Protein AF-A0A9P4UZX8-F1 (afdb_monomer_lite)

Sequence (254 aa):
MMAVPPYGLGFPSDTAQSACYPGKVSIPRKEVELMPLVLDSQAIFPENTRITKTSDAHFVVLQASVERGSQPLPAPASQPEQQVTIERDDHAEELSKICENLEEAKKYAANEEQRLLLSQYIESFTTGSLETYRESQRTWPKDRNSSVENSFGFVEPYRDPYRVRAEFQGVVAIQDPAETRVLNKLVDEADTFIRRLPWAGGKGNDGKGAFEKALFEPPSLTSTHALTGVRRRFKGVCGLGDRSLRVQRNFAWI

Radius of gyration: 21.11 Å; chains: 1; bounding box: 49×43×58 Å

Structure (mmCIF, N/CA/C/O backbone):
data_AF-A0A9P4UZX8-F1
#
_entry.id   AF-A0A9P4UZX8-F1
#
loop_
_atom_site.group_PDB
_atom_site.id
_atom_site.type_symbol
_atom_site.label_atom_id
_atom_site.label_alt_id
_atom_site.label_comp_id
_atom_site.label_asym_id
_atom_site.label_entity_id
_atom_site.label_seq_id
_atom_site.pdbx_PDB_ins_code
_atom_site.Cartn_x
_atom_site.Cartn_y
_atom_site.Cartn_z
_atom_site.occupancy
_atom_site.B_iso_or_equiv
_atom_site.auth_seq_id
_atom_site.auth_comp_id
_atom_site.auth_asym_id
_atom_site.auth_atom_id
_atom_site.pdbx_PDB_model_num
ATOM 1 N N . MET A 1 1 ? -10.341 -28.884 18.005 1.00 60.59 1 MET A N 1
ATOM 2 C CA . MET A 1 1 ? -11.192 -27.685 18.164 1.00 60.59 1 MET A CA 1
ATOM 3 C C . MET A 1 1 ? -12.295 -27.779 17.123 1.00 60.59 1 MET A C 1
ATOM 5 O O . MET A 1 1 ? -11.962 -27.798 15.945 1.00 60.59 1 MET A O 1
ATOM 9 N N . MET A 1 2 ? -13.562 -27.940 17.515 1.00 70.88 2 MET A N 1
ATOM 10 C CA . MET A 1 2 ? -14.664 -27.755 16.562 1.00 70.88 2 MET A CA 1
ATOM 11 C C . MET A 1 2 ? -14.849 -26.250 16.369 1.00 70.88 2 MET A C 1
ATOM 13 O O . MET A 1 2 ? -14.932 -25.520 17.355 1.00 70.88 2 MET A O 1
ATOM 17 N N . ALA A 1 3 ? -14.831 -25.786 15.123 1.00 76.25 3 ALA A N 1
ATOM 18 C CA . ALA A 1 3 ? -15.018 -24.376 14.821 1.00 76.25 3 ALA A CA 1
ATOM 19 C C . ALA A 1 3 ? -16.489 -23.998 15.043 1.00 76.25 3 ALA A C 1
ATOM 21 O O . ALA A 1 3 ? -17.391 -24.578 14.438 1.00 76.25 3 ALA A O 1
ATOM 22 N N . VAL A 1 4 ? -16.716 -23.033 15.926 1.00 79.88 4 VAL A N 1
ATOM 23 C CA . VAL A 1 4 ? -17.986 -22.310 16.057 1.00 79.88 4 VAL A CA 1
ATOM 24 C C . VAL A 1 4 ? -17.941 -21.164 15.025 1.00 79.88 4 VAL A C 1
ATOM 26 O O . VAL A 1 4 ? -16.832 -20.693 14.753 1.00 79.88 4 VAL A O 1
ATOM 29 N N . PRO A 1 5 ? -19.064 -20.758 14.393 1.00 79.38 5 PRO A N 1
ATOM 30 C CA . PRO A 1 5 ? -19.065 -19.680 13.402 1.00 79.38 5 PRO A CA 1
ATOM 31 C C . PRO A 1 5 ? -18.332 -18.431 13.918 1.00 79.38 5 PRO A C 1
ATOM 33 O O . PRO A 1 5 ? -18.326 -18.195 15.132 1.00 79.38 5 PRO A O 1
ATOM 36 N N . PRO A 1 6 ? -17.735 -17.619 13.028 1.00 82.88 6 PRO A N 1
ATOM 37 C CA . PRO A 1 6 ? -17.962 -17.562 11.576 1.00 82.88 6 PRO A CA 1
ATOM 38 C C . PRO A 1 6 ? -17.084 -18.505 10.726 1.00 82.88 6 PRO A C 1
ATOM 40 O O . PRO A 1 6 ? -15.925 -18.767 11.041 1.00 82.88 6 PRO A O 1
ATOM 43 N N . TYR A 1 7 ? -17.636 -18.982 9.599 1.00 86.81 7 TYR A N 1
ATOM 44 C CA . TYR A 1 7 ? -17.010 -19.989 8.718 1.00 86.81 7 TYR A CA 1
ATOM 45 C C . TYR A 1 7 ? -16.380 -19.421 7.438 1.00 86.81 7 TYR A C 1
ATOM 47 O O . TYR A 1 7 ? -15.599 -20.110 6.782 1.00 86.81 7 TYR A O 1
ATOM 55 N N . GLY A 1 8 ? -16.733 -18.190 7.058 1.00 88.88 8 GLY A N 1
ATOM 56 C CA . GLY A 1 8 ? -16.275 -17.548 5.825 1.00 88.88 8 GLY A CA 1
ATOM 57 C C . GLY A 1 8 ? -15.568 -16.213 6.048 1.00 88.88 8 GLY A C 1
ATOM 58 O O . GLY A 1 8 ? -15.647 -15.611 7.119 1.00 88.88 8 GLY A O 1
ATOM 59 N N . LEU A 1 9 ? -14.899 -15.732 4.998 1.00 91.19 9 LEU A N 1
ATOM 60 C CA . LEU A 1 9 ? -14.405 -14.358 4.920 1.00 91.19 9 LEU A CA 1
ATOM 61 C C . LEU A 1 9 ? -15.437 -13.485 4.200 1.00 91.19 9 LEU A C 1
ATOM 63 O O . LEU A 1 9 ? -15.931 -13.864 3.138 1.00 91.19 9 LEU A O 1
ATOM 67 N N . GLY A 1 10 ? -15.764 -12.329 4.769 1.00 91.12 10 GLY A N 1
ATOM 68 C CA . GLY A 1 10 ? -16.789 -11.430 4.241 1.00 91.12 10 GLY A CA 1
ATOM 69 C C . GLY A 1 10 ? -17.039 -10.244 5.165 1.00 91.12 10 GLY A C 1
ATOM 70 O O . GLY A 1 10 ? -16.281 -10.016 6.106 1.00 91.12 10 GLY A O 1
ATOM 71 N N . PHE A 1 11 ? -18.103 -9.478 4.911 1.00 90.81 11 PHE A N 1
ATOM 72 C CA . PHE A 1 11 ? -18.539 -8.477 5.887 1.00 90.81 11 PHE A CA 1
ATOM 73 C C . PHE A 1 11 ? -18.860 -9.164 7.227 1.00 90.81 11 PHE A C 1
ATOM 75 O O . PHE A 1 11 ? -19.439 -10.258 7.202 1.00 90.81 11 PHE A O 1
ATOM 82 N N . PRO A 1 12 ? -18.497 -8.554 8.373 1.00 89.81 12 PRO A N 1
ATOM 83 C CA . PRO A 1 12 ? -18.828 -9.099 9.685 1.00 89.81 12 PRO A CA 1
ATOM 84 C C . PRO A 1 12 ? -20.318 -9.443 9.796 1.00 89.81 12 PRO A C 1
ATOM 86 O O . PRO A 1 12 ? -21.185 -8.619 9.508 1.00 89.81 12 PRO A O 1
ATOM 89 N N . SER A 1 13 ? -20.605 -10.692 10.147 1.00 87.81 13 SER A N 1
ATOM 90 C CA . SER A 1 13 ? -21.949 -11.257 10.305 1.00 87.81 13 SER A CA 1
ATOM 91 C C . SER A 1 13 ? -21.866 -12.571 11.086 1.00 87.81 13 SER A C 1
ATOM 93 O O . SER A 1 13 ? -20.773 -13.063 11.364 1.00 87.81 13 SER A O 1
ATOM 95 N N . ASP A 1 14 ? -23.005 -13.204 11.361 1.00 86.69 14 ASP A N 1
ATOM 96 C CA . ASP A 1 14 ? -23.052 -14.496 12.064 1.00 86.69 14 ASP A CA 1
ATOM 97 C C . ASP A 1 14 ? -22.293 -15.617 11.328 1.00 86.69 14 ASP A C 1
ATOM 99 O O . ASP A 1 14 ? -21.851 -16.594 11.929 1.00 86.69 14 ASP A O 1
ATOM 103 N N . THR A 1 15 ? -22.126 -15.485 10.008 1.00 88.00 15 THR A N 1
ATOM 104 C CA . THR A 1 15 ? -21.511 -16.514 9.156 1.00 88.00 15 THR A CA 1
ATOM 105 C C . THR A 1 15 ? -20.143 -16.130 8.598 1.00 88.00 15 THR A C 1
ATOM 107 O O . THR A 1 15 ? -19.425 -17.006 8.103 1.00 88.00 15 THR A O 1
ATOM 110 N N . ALA A 1 16 ? -19.764 -14.850 8.663 1.00 90.31 16 ALA A N 1
ATOM 111 C CA . ALA A 1 16 ? -18.545 -14.338 8.044 1.00 90.31 16 ALA A CA 1
ATOM 112 C C . ALA A 1 16 ? -17.809 -13.316 8.917 1.00 90.31 16 ALA A C 1
ATOM 114 O O . ALA A 1 16 ? -18.410 -12.572 9.684 1.00 90.31 16 ALA A O 1
ATOM 115 N N . GLN A 1 17 ? -16.491 -13.260 8.754 1.00 90.75 17 GLN A N 1
ATOM 116 C CA . GLN A 1 17 ? -15.611 -12.314 9.439 1.00 90.75 17 GLN A CA 1
ATOM 117 C C . GLN A 1 17 ? -14.652 -11.634 8.466 1.00 90.75 17 GLN A C 1
ATOM 119 O O . GLN A 1 17 ? -14.350 -12.159 7.393 1.00 90.75 17 GLN A O 1
ATOM 124 N N . SER A 1 18 ? -14.111 -10.491 8.876 1.00 92.62 18 SER A N 1
ATOM 125 C CA . SER A 1 18 ? -13.016 -9.835 8.173 1.00 92.62 18 SER A CA 1
ATOM 126 C C . SER A 1 18 ? -12.132 -9.075 9.150 1.00 92.62 18 SER A C 1
ATOM 128 O O . SER A 1 18 ? -12.616 -8.325 9.992 1.00 92.62 18 SER A O 1
ATOM 130 N N . ALA A 1 19 ? -10.818 -9.237 8.994 1.00 91.88 19 ALA A N 1
ATOM 131 C CA . ALA A 1 19 ? -9.827 -8.512 9.778 1.00 91.88 19 ALA A CA 1
ATOM 132 C C . ALA A 1 19 ? -9.761 -7.015 9.429 1.00 91.88 19 ALA A C 1
ATOM 134 O O . ALA A 1 19 ? -9.165 -6.264 10.194 1.00 91.88 19 ALA A O 1
ATOM 135 N N . CYS A 1 20 ? -10.366 -6.580 8.313 1.00 93.81 20 CYS A N 1
ATOM 136 C CA . CYS A 1 20 ? -10.477 -5.168 7.925 1.00 93.81 20 CYS A CA 1
ATOM 137 C C . CYS A 1 20 ? -11.483 -4.390 8.787 1.00 93.81 20 CYS A C 1
ATOM 139 O O . CYS A 1 20 ? -11.435 -3.160 8.808 1.00 93.81 20 CYS A O 1
ATOM 141 N N . TYR A 1 21 ? -12.376 -5.105 9.479 1.00 94.62 21 TYR A N 1
ATOM 142 C CA . TYR A 1 21 ? -13.390 -4.541 10.368 1.00 94.62 21 TYR A CA 1
ATOM 143 C C . TYR A 1 21 ? -13.254 -5.155 11.767 1.00 94.62 21 TYR A C 1
ATOM 145 O O . TYR A 1 21 ? -14.096 -5.965 12.167 1.00 94.62 21 TYR A O 1
ATOM 153 N N . PRO A 1 22 ? -12.139 -4.888 12.476 1.00 92.69 22 PRO A N 1
ATOM 154 C CA . PRO A 1 22 ? -11.928 -5.436 13.806 1.00 92.69 22 PRO A CA 1
ATOM 155 C C . PRO A 1 22 ? -12.919 -4.834 14.808 1.00 92.69 22 PRO A C 1
ATOM 157 O O . PRO A 1 22 ? -13.500 -3.777 14.580 1.00 92.69 22 PRO A O 1
ATOM 160 N N . GLY A 1 23 ? -13.069 -5.498 15.953 1.00 87.06 23 GLY A N 1
ATOM 161 C CA . GLY A 1 23 ? -13.923 -5.037 17.043 1.00 87.06 23 GLY A CA 1
ATOM 162 C C . GLY A 1 23 ? -15.057 -6.005 17.362 1.00 87.06 23 GLY A C 1
ATOM 163 O O . GLY A 1 23 ? -15.256 -7.018 16.695 1.00 87.06 23 GLY A O 1
ATOM 164 N N . LYS A 1 24 ? -15.767 -5.708 18.453 1.00 79.62 24 LYS A N 1
ATOM 165 C CA . LYS A 1 24 ? -16.919 -6.502 18.914 1.00 79.62 24 LYS A CA 1
ATOM 166 C C . LYS A 1 24 ? -18.251 -5.934 18.434 1.00 79.62 24 LYS A C 1
ATOM 168 O O . LYS A 1 24 ? -19.229 -6.670 18.360 1.00 79.62 24 LYS A O 1
ATOM 173 N N . VAL A 1 25 ? -18.292 -4.634 18.150 1.00 84.81 25 VAL A N 1
ATOM 174 C CA . VAL A 1 25 ? -19.488 -3.963 17.647 1.00 84.81 25 VAL A CA 1
ATOM 175 C C . VAL A 1 25 ? -19.592 -4.247 16.154 1.00 84.81 25 VAL A C 1
ATOM 177 O O . VAL A 1 25 ? -18.644 -4.019 15.405 1.00 84.81 25 VAL A O 1
ATOM 180 N N . SER A 1 26 ? -20.734 -4.785 15.732 1.00 83.94 26 SER A N 1
ATOM 181 C CA . SER A 1 26 ? -20.969 -5.120 14.330 1.00 83.94 26 SER A CA 1
ATOM 182 C C . SER A 1 26 ? -21.081 -3.853 13.486 1.00 83.94 26 SER A C 1
ATOM 184 O O . SER A 1 26 ? -21.781 -2.915 13.866 1.00 83.94 26 SER A O 1
ATOM 186 N N . ILE A 1 27 ? -20.413 -3.843 12.332 1.00 88.81 27 ILE A N 1
ATOM 187 C CA . ILE A 1 27 ? -20.455 -2.739 11.371 1.00 88.81 27 ILE A CA 1
ATOM 188 C C . ILE A 1 27 ? -21.197 -3.227 10.123 1.00 88.81 27 ILE A C 1
ATOM 190 O O . ILE A 1 27 ? -20.616 -3.951 9.306 1.00 88.81 27 ILE A O 1
ATOM 194 N N . PRO A 1 28 ? -22.485 -2.881 9.946 1.00 88.25 28 PRO A N 1
ATOM 195 C CA . PRO A 1 28 ? -23.216 -3.250 8.748 1.00 88.25 28 PRO A CA 1
ATOM 196 C C . PRO A 1 28 ? -22.607 -2.573 7.520 1.00 88.25 28 PRO A C 1
ATOM 198 O O . PRO A 1 28 ? -22.110 -1.450 7.567 1.00 88.25 28 PRO A O 1
ATOM 201 N N . ARG A 1 29 ? -22.727 -3.230 6.365 1.00 90.19 29 ARG A N 1
ATOM 202 C CA . ARG A 1 29 ? -22.191 -2.735 5.088 1.00 90.19 29 ARG A CA 1
ATOM 203 C C . ARG A 1 29 ? -22.562 -1.274 4.777 1.00 90.19 29 ARG A C 1
ATOM 205 O O . ARG A 1 29 ? -21.717 -0.535 4.289 1.00 90.19 29 ARG A O 1
ATOM 212 N N . LYS A 1 30 ? -23.798 -0.861 5.078 1.00 89.62 30 LYS A N 1
ATOM 21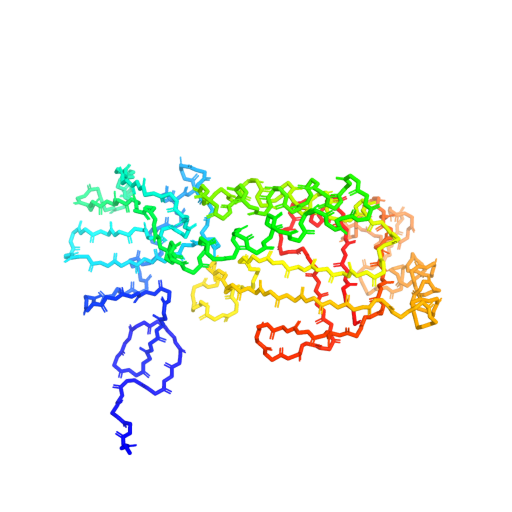3 C CA . LYS A 1 30 ? -24.277 0.512 4.835 1.00 89.62 30 LYS A CA 1
ATOM 214 C C . LYS A 1 30 ? -23.477 1.572 5.597 1.00 89.62 30 LYS A C 1
ATOM 216 O O . LYS A 1 30 ? -23.356 2.687 5.116 1.00 89.62 30 LYS A O 1
ATOM 221 N N . GLU A 1 31 ? -22.949 1.228 6.769 1.00 90.12 31 GLU A N 1
ATOM 222 C CA . GLU A 1 31 ? -22.098 2.122 7.558 1.00 90.12 31 GLU A CA 1
ATOM 223 C C . GLU A 1 31 ? -20.672 2.167 7.002 1.00 90.12 31 GLU A C 1
ATOM 225 O O . GLU A 1 31 ? -20.072 3.234 6.917 1.00 90.12 31 GLU A O 1
ATOM 230 N N . VAL A 1 32 ? -20.147 1.028 6.532 1.00 90.31 32 VAL A N 1
ATOM 231 C CA . VAL A 1 32 ? -18.845 0.982 5.843 1.00 90.31 32 VAL A CA 1
ATOM 232 C C . VAL A 1 32 ? -18.840 1.883 4.604 1.00 90.31 32 VAL A C 1
ATOM 234 O O . VAL A 1 32 ? -17.846 2.556 4.339 1.00 90.31 32 VAL A O 1
ATOM 237 N N . GLU A 1 33 ? -19.954 1.924 3.871 1.00 91.12 33 GLU A N 1
ATOM 238 C CA . GLU A 1 33 ? -20.149 2.749 2.669 1.00 91.12 33 GLU A CA 1
ATOM 239 C C . GLU A 1 33 ? -20.085 4.267 2.939 1.00 91.12 33 GLU A C 1
ATOM 241 O O . GLU A 1 33 ? -19.898 5.038 2.000 1.00 91.12 33 GLU A O 1
ATOM 246 N N . LEU A 1 34 ? -20.168 4.708 4.201 1.00 90.38 34 LEU A N 1
ATOM 247 C CA . LEU A 1 34 ? -20.046 6.122 4.584 1.00 90.38 34 LEU A CA 1
ATOM 248 C C . LEU A 1 34 ? -18.591 6.604 4.621 1.00 90.38 34 LEU A C 1
ATOM 250 O O . LEU A 1 34 ? -18.310 7.777 4.375 1.00 90.38 34 LEU A O 1
ATOM 254 N N . MET A 1 35 ? -17.661 5.705 4.946 1.00 92.31 35 MET A N 1
ATOM 255 C CA . MET A 1 35 ? -16.273 6.059 5.247 1.00 92.31 35 MET A CA 1
ATOM 256 C C . MET A 1 35 ? -15.452 6.544 4.043 1.00 92.31 35 MET A C 1
ATOM 258 O O . MET A 1 35 ? -14.666 7.468 4.238 1.00 92.31 35 MET A O 1
ATOM 262 N N . PRO A 1 36 ? -15.606 6.014 2.810 1.00 90.81 36 PRO A N 1
ATOM 263 C CA . PRO A 1 36 ? -14.825 6.481 1.664 1.00 90.81 36 PRO A CA 1
ATOM 264 C C . PRO A 1 36 ? -14.919 7.992 1.437 1.00 90.81 36 PRO A C 1
ATOM 266 O O . PRO A 1 36 ? -13.894 8.639 1.293 1.00 90.81 36 PRO A O 1
ATOM 269 N N . LEU A 1 37 ? -16.122 8.575 1.511 1.00 90.19 37 LEU A N 1
ATOM 270 C CA . LEU A 1 37 ? -16.307 10.017 1.308 1.00 90.19 37 LEU A CA 1
ATOM 271 C C . LEU A 1 37 ? -15.643 10.857 2.407 1.00 90.19 37 LEU A C 1
ATOM 273 O O . LEU A 1 37 ? -15.111 11.930 2.125 1.00 90.19 37 LEU A O 1
ATOM 277 N N . VAL A 1 38 ? -15.661 10.373 3.653 1.00 93.75 38 VAL A N 1
ATOM 278 C CA . VAL A 1 38 ? -14.989 11.041 4.777 1.00 93.75 38 VAL A CA 1
ATOM 279 C C . VAL A 1 38 ? -13.477 11.039 4.564 1.00 93.75 38 VAL A C 1
ATOM 281 O O . VAL A 1 38 ? -12.844 12.089 4.671 1.00 93.75 38 VAL A O 1
ATOM 284 N N . LEU A 1 39 ? -12.907 9.884 4.215 1.00 93.62 39 LEU A N 1
ATOM 285 C CA . LEU A 1 39 ? -11.472 9.731 3.975 1.00 93.62 39 LEU A CA 1
ATOM 286 C C . LEU A 1 39 ? -11.005 10.544 2.762 1.00 93.62 39 LEU A C 1
ATOM 288 O O . LEU A 1 39 ? -10.036 11.296 2.870 1.00 93.62 39 LEU A O 1
ATOM 292 N N . ASP A 1 40 ? -11.748 10.483 1.656 1.00 91.62 40 ASP A N 1
ATOM 293 C CA . ASP A 1 40 ? -11.459 11.239 0.435 1.00 91.62 40 ASP A CA 1
ATOM 294 C C . ASP A 1 40 ? -11.451 12.753 0.698 1.00 91.62 40 ASP A C 1
ATOM 296 O O . ASP A 1 40 ? -10.582 13.465 0.193 1.00 91.62 40 ASP A O 1
ATOM 300 N N . SER A 1 41 ? -12.360 13.258 1.546 1.00 91.75 41 SER A N 1
ATOM 301 C CA . SER A 1 41 ? -12.414 14.683 1.915 1.00 91.75 41 SER A CA 1
ATOM 302 C C . SER A 1 41 ? -11.168 15.180 2.657 1.00 91.75 41 SER A C 1
ATOM 304 O O . SER A 1 41 ? -10.933 16.386 2.723 1.00 91.75 41 SER A O 1
ATOM 306 N N . GLN A 1 42 ? -10.386 14.262 3.227 1.00 92.81 42 GLN A N 1
ATOM 307 C CA . GLN A 1 42 ? -9.142 14.535 3.945 1.00 92.81 42 GLN A CA 1
ATOM 308 C C . GLN A 1 42 ? -7.913 14.020 3.181 1.00 92.81 42 GLN A C 1
ATOM 310 O O . GLN A 1 42 ? -6.822 13.989 3.742 1.00 92.81 42 GLN A O 1
ATOM 315 N N . ALA A 1 43 ? -8.080 13.611 1.915 1.00 91.50 43 ALA A N 1
ATOM 316 C CA . ALA A 1 43 ? -7.037 12.996 1.092 1.00 91.50 43 ALA A CA 1
ATOM 317 C C . ALA A 1 43 ? -6.383 11.755 1.740 1.00 91.50 43 ALA A C 1
ATOM 319 O O . ALA A 1 43 ? -5.210 11.460 1.508 1.00 91.50 43 ALA A O 1
ATOM 320 N N . ILE A 1 44 ? -7.145 11.012 2.547 1.00 92.00 44 ILE A N 1
ATOM 321 C CA . ILE A 1 44 ? -6.687 9.774 3.177 1.00 92.00 44 ILE A CA 1
ATOM 322 C C . ILE A 1 44 ? -7.060 8.605 2.272 1.00 92.00 44 ILE A C 1
ATOM 324 O O . ILE A 1 44 ? -8.230 8.335 2.016 1.00 92.00 44 ILE A O 1
ATOM 328 N N . PHE A 1 45 ? -6.051 7.882 1.807 1.00 92.56 45 PHE A N 1
ATOM 329 C CA . PHE A 1 45 ? -6.239 6.697 0.982 1.00 92.56 45 PHE A CA 1
ATOM 330 C C . PHE A 1 45 ? -6.551 5.468 1.862 1.00 92.56 45 PHE A C 1
ATOM 332 O O . PHE A 1 45 ? -5.919 5.289 2.905 1.00 92.56 45 PHE A O 1
ATOM 339 N N . PRO A 1 46 ? -7.541 4.629 1.505 1.00 94.06 46 PRO A N 1
ATOM 340 C CA . PRO A 1 46 ? -8.013 3.554 2.377 1.00 94.06 46 PRO A CA 1
ATOM 341 C C . PRO A 1 46 ? -7.121 2.300 2.406 1.00 94.06 46 PRO A C 1
ATOM 343 O O . PRO A 1 46 ? -7.344 1.439 3.261 1.00 94.06 46 PRO A O 1
ATOM 346 N N . GLU A 1 47 ? -6.150 2.157 1.503 1.00 94.56 47 GLU A N 1
ATOM 347 C CA . GLU A 1 47 ? -5.399 0.917 1.267 1.00 94.56 47 GLU A CA 1
ATOM 348 C C . GLU A 1 47 ? -4.687 0.399 2.529 1.00 94.56 47 GLU A C 1
ATOM 350 O O . GLU A 1 47 ? -4.662 -0.810 2.746 1.00 94.56 47 GLU A O 1
ATOM 355 N N . ASN A 1 48 ? -4.174 1.282 3.390 1.00 96.62 48 ASN A N 1
ATOM 356 C CA . ASN A 1 48 ? -3.497 0.935 4.646 1.00 96.62 48 ASN A CA 1
ATOM 357 C C . ASN A 1 48 ? -4.361 1.198 5.893 1.00 96.62 48 ASN A C 1
ATOM 359 O O . ASN A 1 48 ? -3.828 1.482 6.967 1.00 96.62 48 ASN A O 1
ATOM 363 N N . THR A 1 49 ? -5.690 1.129 5.754 1.00 97.06 49 THR A N 1
ATOM 364 C CA . THR A 1 49 ? -6.627 1.403 6.853 1.00 97.06 49 THR A CA 1
ATOM 365 C C . THR A 1 49 ? -7.475 0.194 7.239 1.00 97.06 49 THR A C 1
ATOM 367 O O . THR A 1 49 ? -7.764 -0.690 6.427 1.00 97.06 49 THR A O 1
ATOM 370 N N . ARG A 1 50 ? -7.965 0.191 8.477 1.00 96.94 50 ARG A N 1
ATOM 371 C CA . ARG A 1 50 ? -9.058 -0.656 8.973 1.00 96.94 50 ARG A CA 1
ATOM 372 C C . ARG A 1 50 ? -10.119 0.217 9.635 1.00 96.94 50 ARG A C 1
ATOM 374 O O . ARG A 1 50 ? -9.860 1.377 9.938 1.00 96.94 50 ARG A O 1
ATOM 381 N N . ILE A 1 51 ? -11.323 -0.309 9.838 1.00 95.94 51 ILE A N 1
ATOM 382 C CA . ILE A 1 51 ? -12.386 0.426 10.542 1.00 95.94 51 ILE A CA 1
ATOM 383 C C . ILE A 1 51 ? -12.862 -0.392 11.729 1.00 95.94 51 ILE A C 1
ATOM 385 O O . ILE A 1 51 ? -13.296 -1.525 11.559 1.00 95.94 51 ILE A O 1
ATOM 389 N N . THR A 1 52 ? -12.860 0.206 12.910 1.00 95.31 52 THR A N 1
ATOM 390 C CA . THR A 1 52 ? -13.546 -0.334 14.082 1.00 95.31 52 THR A CA 1
ATOM 391 C C . THR A 1 52 ? -14.643 0.620 14.532 1.00 95.31 52 THR A C 1
ATOM 393 O O . THR A 1 52 ? -14.637 1.813 14.221 1.00 95.31 52 THR A O 1
ATOM 396 N N . LYS A 1 53 ? -15.609 0.081 15.268 1.00 93.00 53 LYS A N 1
ATOM 397 C CA . LYS A 1 53 ? -16.698 0.834 15.878 1.00 93.00 53 LYS A CA 1
ATOM 398 C C . LYS A 1 53 ? -16.597 0.667 17.390 1.00 93.00 53 LYS A C 1
ATOM 400 O O . LYS A 1 53 ? -16.597 -0.457 17.894 1.00 93.00 53 LYS A O 1
ATOM 405 N N . THR A 1 54 ? -16.457 1.778 18.108 1.00 91.06 54 THR A N 1
ATOM 406 C CA . THR A 1 54 ? -16.338 1.794 19.579 1.00 91.06 54 THR A CA 1
ATOM 407 C C . THR A 1 54 ? -17.710 1.896 20.242 1.00 91.06 54 THR A C 1
ATOM 409 O O . THR A 1 54 ? -17.926 1.324 21.309 1.00 91.06 54 THR A O 1
ATOM 412 N N . SER A 1 55 ? -18.655 2.577 19.589 1.00 90.44 55 SER A N 1
ATOM 413 C CA . SER A 1 55 ? -20.064 2.693 19.977 1.00 90.44 55 SER A CA 1
ATOM 414 C C . SER A 1 55 ? -20.937 2.926 18.743 1.00 90.44 55 SER A C 1
ATOM 416 O O . SER A 1 55 ? -20.414 3.209 17.667 1.00 90.44 55 SER A O 1
ATOM 418 N N . ASP A 1 56 ? -22.263 2.872 18.880 1.00 86.12 56 ASP A N 1
ATOM 419 C CA . ASP A 1 56 ? -23.185 3.064 17.750 1.00 86.12 56 ASP A CA 1
ATOM 420 C C . ASP A 1 56 ? -22.994 4.395 16.998 1.00 86.12 56 ASP A C 1
ATOM 422 O O . ASP A 1 56 ? -23.277 4.458 15.800 1.00 86.12 56 ASP A O 1
ATOM 426 N N . ALA A 1 57 ? -22.442 5.413 17.665 1.00 89.88 57 ALA A N 1
ATOM 427 C CA . ALA A 1 57 ? -22.205 6.745 17.116 1.00 89.88 57 ALA A CA 1
ATOM 428 C C . ALA A 1 57 ? -20.719 7.086 16.885 1.00 89.88 57 ALA A C 1
ATOM 430 O O . ALA A 1 57 ? -20.432 8.215 16.498 1.00 89.88 57 ALA A O 1
ATOM 431 N N . HIS A 1 58 ? -19.769 6.168 17.114 1.00 94.06 58 HIS A N 1
ATOM 432 C CA . HIS A 1 58 ? -18.333 6.476 16.999 1.00 94.06 58 HIS A CA 1
ATOM 433 C C . HIS A 1 58 ? -17.562 5.415 16.211 1.00 94.06 58 HIS A C 1
ATOM 435 O O . HIS A 1 58 ? -17.457 4.253 16.618 1.00 94.06 58 HIS A O 1
ATOM 441 N N . PHE A 1 59 ? -16.992 5.851 15.087 1.00 95.31 59 PHE A N 1
ATOM 442 C CA . PHE A 1 59 ? -16.058 5.085 14.272 1.00 95.31 59 PHE A CA 1
ATOM 443 C C . PHE A 1 59 ? -14.622 5.518 14.500 1.00 95.31 59 PHE A C 1
ATOM 445 O O . PHE A 1 59 ? -14.314 6.707 14.613 1.00 95.31 59 PHE A O 1
ATOM 452 N N . VAL A 1 60 ? -13.735 4.533 14.458 1.00 96.50 60 VAL A N 1
ATOM 453 C CA . VAL A 1 60 ? -12.297 4.747 14.450 1.00 96.50 60 VAL A CA 1
ATOM 454 C C . VAL A 1 60 ? -11.715 4.108 13.196 1.00 96.50 60 VAL A C 1
ATOM 456 O O . VAL A 1 60 ? -11.858 2.907 12.955 1.00 96.50 60 VAL A O 1
ATOM 459 N N . VAL A 1 61 ? -11.066 4.931 12.385 1.00 97.19 61 VAL A N 1
ATOM 460 C CA . VAL A 1 61 ? -10.248 4.513 11.253 1.00 97.19 61 VAL A CA 1
ATOM 461 C C . VAL A 1 61 ? -8.854 4.240 11.794 1.00 97.19 61 VAL A C 1
ATOM 463 O O . VAL A 1 61 ? -8.172 5.151 12.244 1.00 97.19 61 VAL A O 1
ATOM 466 N N . LEU A 1 62 ? -8.435 2.985 11.769 1.00 97.69 62 LEU A N 1
ATOM 467 C CA . LEU A 1 62 ? -7.099 2.576 12.181 1.00 97.69 62 LEU A CA 1
ATOM 468 C C . LEU A 1 62 ? -6.189 2.688 10.961 1.00 97.69 62 LEU A C 1
ATOM 470 O O . LEU A 1 62 ? -6.436 2.014 9.961 1.00 97.69 62 LEU A O 1
ATOM 474 N N . GLN A 1 63 ? -5.185 3.553 11.006 1.00 97.94 63 GLN A N 1
ATOM 475 C CA . GLN A 1 63 ? -4.197 3.715 9.945 1.00 97.94 63 GLN A CA 1
ATOM 476 C C . GLN A 1 63 ? -2.890 3.047 10.349 1.00 97.94 63 GLN A C 1
ATOM 478 O O . GLN A 1 63 ? -2.368 3.279 11.442 1.00 97.94 63 GLN A O 1
ATOM 483 N N . ALA A 1 64 ? -2.360 2.232 9.440 1.00 98.25 64 ALA A N 1
ATOM 484 C CA . ALA A 1 64 ? -1.127 1.510 9.680 1.00 98.25 64 ALA A CA 1
ATOM 485 C C . ALA A 1 64 ? 0.085 2.449 9.638 1.00 98.25 64 ALA A C 1
ATOM 487 O O . ALA A 1 64 ? 0.385 3.031 8.591 1.00 98.25 64 ALA A O 1
ATOM 488 N N . SER A 1 65 ? 0.766 2.586 10.776 1.00 98.38 65 SER A N 1
ATOM 489 C CA . SER A 1 65 ? 1.948 3.435 10.953 1.00 98.38 65 SER A CA 1
ATOM 490 C C . SER A 1 65 ? 2.740 3.035 12.198 1.00 98.38 65 SER A C 1
ATOM 492 O O . SER A 1 65 ? 2.182 2.495 13.150 1.00 98.38 65 SER A O 1
ATOM 494 N N . VAL A 1 66 ? 4.039 3.343 12.227 1.00 98.44 66 VAL A N 1
ATOM 495 C CA . VAL A 1 66 ? 4.854 3.250 13.457 1.00 98.44 66 VAL A CA 1
ATOM 496 C C . VAL A 1 66 ? 4.537 4.403 14.406 1.00 98.44 66 VAL A C 1
ATOM 498 O O . VAL A 1 66 ? 4.432 4.219 15.620 1.00 98.44 66 VAL A O 1
ATOM 501 N N . GLU A 1 67 ? 4.395 5.608 13.855 1.00 97.81 67 GLU A N 1
ATOM 502 C CA . GLU A 1 67 ? 4.042 6.789 14.627 1.00 97.81 67 GLU A CA 1
ATOM 503 C C . GLU A 1 67 ? 2.640 6.672 15.208 1.00 97.81 67 GLU A C 1
ATOM 505 O O . GLU A 1 67 ? 1.714 6.181 14.559 1.00 97.81 67 GLU A O 1
ATOM 510 N N . ARG A 1 68 ? 2.491 7.204 16.423 1.00 97.69 68 ARG A N 1
ATOM 511 C CA . ARG A 1 68 ? 1.203 7.292 17.099 1.00 97.69 68 ARG A CA 1
ATOM 512 C C . ARG A 1 68 ? 0.566 8.648 16.874 1.00 97.69 68 ARG A C 1
ATOM 514 O O . ARG A 1 68 ? 1.237 9.681 16.919 1.00 97.69 68 ARG A O 1
ATOM 521 N N . GLY A 1 69 ? -0.744 8.668 16.706 1.00 95.88 69 GLY A N 1
ATOM 522 C CA . GLY A 1 69 ? -1.494 9.912 16.620 1.00 95.88 69 GLY A CA 1
ATOM 523 C C . GLY A 1 69 ? -2.988 9.668 16.593 1.00 95.88 69 GLY A C 1
ATOM 524 O O . GLY A 1 69 ? -3.444 8.619 16.168 1.00 95.88 69 GLY A O 1
ATOM 525 N N . SER A 1 70 ? -3.757 10.654 17.029 1.00 96.81 70 SER A N 1
ATOM 526 C CA . SER A 1 70 ? -5.210 10.608 16.945 1.00 96.81 70 SER A CA 1
ATOM 527 C C . SER A 1 70 ? -5.705 11.972 16.502 1.00 96.81 70 SER A C 1
ATOM 529 O O . SER A 1 70 ? -5.265 12.994 17.035 1.00 96.81 70 SER A O 1
ATOM 531 N N . GLN A 1 71 ? -6.578 11.994 15.502 1.00 95.31 71 GLN A N 1
ATOM 532 C CA . GLN A 1 71 ? -7.197 13.225 15.023 1.00 95.31 71 GLN A CA 1
ATOM 533 C C . GLN A 1 71 ? -8.666 12.974 14.657 1.00 95.31 71 GLN A C 1
ATOM 535 O O . GLN A 1 71 ? -8.997 11.929 14.085 1.00 95.31 71 GLN A O 1
ATOM 540 N N . PRO A 1 72 ? -9.573 13.906 14.988 1.00 96.75 72 PRO A N 1
ATOM 541 C CA . PRO A 1 72 ? -10.954 13.818 14.547 1.00 96.75 72 PRO A CA 1
ATOM 542 C C . PRO A 1 72 ? -11.034 14.000 13.027 1.00 96.75 72 PRO A C 1
ATOM 544 O O . PRO A 1 72 ? -10.322 14.819 12.449 1.00 96.75 72 PRO A O 1
ATOM 547 N N . LEU A 1 73 ? -11.929 13.248 12.396 1.00 96.19 73 LEU A N 1
ATOM 548 C CA . LEU A 1 73 ? -12.306 13.404 10.997 1.00 96.19 73 LEU A CA 1
ATOM 549 C C . LEU A 1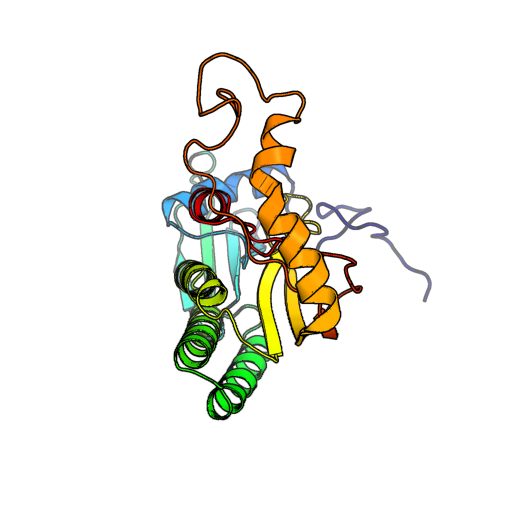 73 ? -13.704 14.037 10.903 1.00 96.19 73 LEU A C 1
ATOM 551 O O . LEU A 1 73 ? -14.478 13.965 11.863 1.00 96.19 73 LEU A O 1
ATOM 555 N N . PRO A 1 74 ? -14.055 14.651 9.759 1.00 95.06 74 PRO A N 1
ATOM 556 C CA . PRO A 1 74 ? -15.410 15.132 9.528 1.00 95.06 74 PRO A CA 1
ATOM 557 C C . PRO A 1 74 ? -16.445 14.010 9.671 1.00 95.06 74 PRO A C 1
ATOM 559 O O . PRO A 1 74 ? -16.202 12.869 9.276 1.00 95.06 74 PRO A O 1
ATOM 562 N N . ALA A 1 75 ? -17.622 14.345 10.197 1.00 93.38 75 ALA A N 1
ATOM 563 C CA . ALA A 1 75 ? -18.749 13.421 10.204 1.00 93.38 75 ALA A CA 1
ATOM 564 C C . ALA A 1 75 ? -19.215 13.122 8.762 1.00 93.38 75 ALA A C 1
ATOM 566 O O . ALA A 1 75 ? -19.118 13.997 7.889 1.00 93.38 75 ALA A O 1
ATOM 567 N N . PRO A 1 76 ? -19.760 11.926 8.483 1.00 91.81 76 PRO A N 1
ATOM 568 C CA . PRO A 1 76 ? -20.398 11.645 7.205 1.00 91.81 76 PRO A CA 1
ATOM 569 C C . PRO A 1 76 ? -21.545 12.627 6.942 1.00 91.81 76 PRO A C 1
ATOM 571 O O . PRO A 1 76 ? -22.401 12.837 7.796 1.00 91.81 76 PRO A O 1
ATOM 574 N N . ALA A 1 77 ? -21.621 13.187 5.733 1.00 89.31 77 ALA A N 1
ATOM 575 C CA . ALA A 1 77 ? -22.644 14.183 5.389 1.00 89.31 77 ALA A CA 1
ATOM 576 C C . ALA A 1 77 ? -24.092 13.675 5.567 1.00 89.31 77 ALA A C 1
ATOM 578 O O . ALA A 1 77 ? -25.002 14.463 5.809 1.00 89.31 77 ALA A O 1
ATOM 579 N N . SER A 1 78 ? -24.307 12.364 5.442 1.00 88.31 78 SER A N 1
ATOM 580 C CA . SER A 1 78 ? -25.603 11.710 5.647 1.00 88.31 78 SER A CA 1
ATOM 581 C C . SER A 1 78 ? -25.908 11.355 7.108 1.00 88.31 78 SER A C 1
ATOM 583 O O . SER A 1 78 ? -27.060 11.038 7.394 1.00 88.31 78 SER A O 1
ATOM 585 N N . GLN A 1 79 ? -24.912 11.381 8.002 1.00 89.31 79 GLN A N 1
ATOM 586 C CA . GLN A 1 79 ? -25.023 11.046 9.432 1.00 89.31 79 GLN A CA 1
ATOM 587 C C . GLN A 1 79 ? -24.161 12.018 10.266 1.00 89.31 79 GLN A C 1
ATOM 589 O O . GLN A 1 79 ? -23.101 11.640 10.770 1.00 89.31 79 GLN A O 1
ATOM 594 N N . PRO A 1 80 ? -24.564 13.299 10.381 1.00 89.56 80 PRO A N 1
ATOM 595 C CA . PRO A 1 80 ? -23.782 14.337 11.063 1.00 89.56 80 PRO A CA 1
ATOM 596 C C . PRO A 1 80 ? -23.619 14.108 12.573 1.00 89.56 80 PRO A C 1
ATOM 598 O O . PRO A 1 80 ? -22.731 14.690 13.192 1.00 89.56 80 PRO A O 1
ATOM 601 N N . GLU A 1 81 ? -24.469 13.280 13.177 1.00 91.31 81 GLU A N 1
ATOM 602 C CA . GLU A 1 81 ? -24.385 12.855 14.575 1.00 91.31 81 GLU A CA 1
ATOM 603 C C . GLU A 1 81 ? -23.217 11.901 14.853 1.00 91.31 81 GLU A C 1
ATOM 605 O O . GLU A 1 81 ? -22.877 11.653 16.010 1.00 91.31 81 GLU A O 1
ATOM 610 N N . GLN A 1 82 ? -22.619 11.343 13.802 1.00 91.94 82 GLN A N 1
ATOM 611 C CA . GLN A 1 82 ? -21.620 10.300 13.915 1.00 91.94 82 GLN A CA 1
ATOM 612 C C . GLN A 1 82 ? -20.220 10.888 14.054 1.00 91.94 82 GLN A C 1
ATOM 614 O O . GLN A 1 82 ? -19.763 11.686 13.236 1.00 91.94 82 GLN A O 1
ATOM 619 N N . GLN A 1 83 ? -19.508 10.455 15.087 1.00 95.00 83 GLN A N 1
ATOM 620 C CA . GLN A 1 83 ? -18.122 10.820 15.306 1.00 95.00 83 GLN A CA 1
ATOM 621 C C . GLN A 1 83 ? -17.211 9.875 14.525 1.00 95.00 83 GLN A C 1
ATOM 623 O O . GLN A 1 83 ? -17.359 8.654 14.588 1.00 95.00 83 GLN A O 1
ATOM 628 N N . VAL A 1 84 ? -16.231 10.439 13.825 1.00 96.75 84 VAL A N 1
ATOM 629 C CA . VAL A 1 84 ? -15.177 9.674 13.159 1.00 96.75 84 VAL A CA 1
ATOM 630 C C . VAL A 1 84 ? -13.833 10.179 13.662 1.00 96.75 84 VAL A C 1
ATOM 632 O O . VAL A 1 84 ? -13.585 11.382 13.736 1.00 96.75 84 VAL A O 1
ATOM 635 N N . THR A 1 85 ? -12.957 9.262 14.036 1.00 97.44 85 THR A N 1
ATOM 636 C CA . THR A 1 85 ? -11.579 9.554 14.438 1.00 97.44 85 THR A CA 1
ATOM 637 C C . THR A 1 85 ? -10.655 8.692 13.599 1.00 97.44 85 THR A C 1
ATOM 639 O O . THR A 1 85 ? -11.014 7.567 13.267 1.00 97.44 85 THR A O 1
ATOM 642 N N . ILE A 1 86 ? -9.481 9.196 13.240 1.00 97.25 86 ILE A N 1
ATOM 643 C CA . ILE A 1 86 ? -8.402 8.359 12.718 1.00 97.25 86 ILE A CA 1
ATOM 644 C C . ILE A 1 86 ? -7.330 8.221 13.788 1.00 97.25 86 ILE A C 1
ATOM 646 O O . ILE A 1 86 ? -6.879 9.212 14.366 1.00 97.25 86 ILE A O 1
ATOM 650 N N . GLU A 1 87 ? -6.962 6.977 14.055 1.00 97.69 87 GLU A N 1
ATOM 651 C CA . GLU A 1 87 ? -5.898 6.587 14.967 1.00 97.69 87 GLU A CA 1
ATOM 652 C C . GLU A 1 87 ? -4.760 5.986 14.146 1.00 97.69 87 GLU A C 1
ATOM 654 O O . GLU A 1 87 ? -4.953 5.075 13.343 1.00 97.69 87 GLU A O 1
ATOM 659 N N . ARG A 1 88 ? -3.581 6.571 14.316 1.00 96.88 88 ARG A N 1
ATOM 660 C CA . ARG A 1 88 ? -2.299 6.129 13.779 1.00 96.88 88 ARG A CA 1
ATOM 661 C C . ARG A 1 88 ? -1.600 5.345 14.877 1.00 96.88 88 ARG A C 1
ATOM 663 O O . ARG A 1 88 ? -1.537 5.865 15.992 1.00 96.88 88 ARG A O 1
ATOM 670 N N . ASP A 1 89 ? -1.085 4.173 14.520 1.00 96.75 89 ASP A N 1
ATOM 671 C CA . ASP A 1 89 ? -0.333 3.180 15.320 1.00 96.75 89 ASP A CA 1
ATOM 672 C C . ASP A 1 89 ? -0.747 1.731 15.009 1.00 96.75 89 ASP A C 1
ATOM 674 O O . ASP A 1 89 ? -0.275 0.785 15.653 1.00 96.75 89 ASP A O 1
ATOM 678 N N . ASP A 1 90 ? -1.614 1.526 14.012 1.00 97.94 90 ASP A N 1
ATOM 679 C CA . ASP A 1 90 ? -2.055 0.185 13.674 1.00 97.94 90 ASP A CA 1
ATOM 680 C C . ASP A 1 90 ? -0.875 -0.642 13.143 1.00 97.94 90 ASP A C 1
ATOM 682 O O . ASP A 1 90 ? -0.155 -0.223 12.236 1.00 97.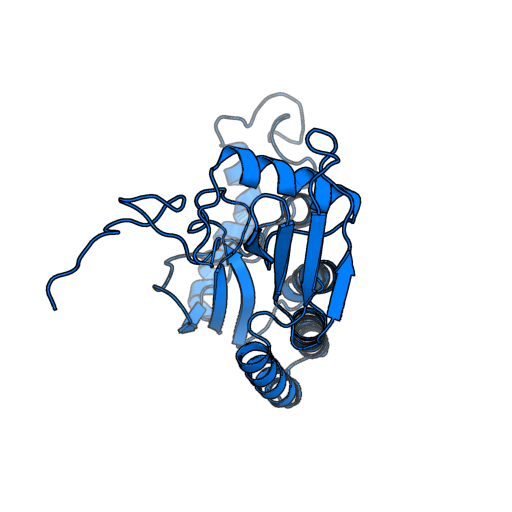94 90 ASP A O 1
ATOM 686 N N . HIS A 1 91 ? -0.654 -1.820 13.730 1.00 97.81 91 HIS A N 1
ATOM 687 C CA . HIS A 1 91 ? 0.522 -2.657 13.461 1.00 97.81 91 HIS A CA 1
ATOM 688 C C . HIS A 1 91 ? 1.882 -1.958 13.693 1.00 97.81 91 HIS A C 1
ATOM 690 O O . HIS A 1 91 ? 2.881 -2.322 13.067 1.00 97.81 91 HIS A O 1
ATOM 696 N N . ALA A 1 92 ? 1.954 -0.967 14.594 1.00 98.19 92 ALA A N 1
ATOM 697 C CA . ALA A 1 92 ? 3.178 -0.202 14.851 1.00 98.19 92 ALA A CA 1
ATOM 698 C C . ALA A 1 92 ? 4.385 -1.071 15.243 1.00 98.19 92 ALA A C 1
ATOM 700 O O . ALA A 1 92 ? 5.509 -0.779 14.834 1.00 98.19 92 ALA A O 1
ATOM 701 N N . GLU A 1 93 ? 4.178 -2.141 16.019 1.00 98.12 93 GLU A N 1
ATOM 702 C CA . GLU A 1 93 ? 5.271 -3.029 16.434 1.00 98.12 93 GLU A CA 1
ATOM 703 C C . GLU A 1 93 ? 5.856 -3.793 15.238 1.00 98.12 93 GLU A C 1
ATOM 705 O O . GLU A 1 93 ? 7.077 -3.854 15.068 1.00 98.12 93 GLU A O 1
ATOM 710 N N . GLU A 1 94 ? 5.003 -4.372 14.392 1.00 97.69 94 GLU A N 1
ATOM 711 C CA . GLU A 1 94 ? 5.436 -5.090 13.196 1.00 97.69 94 GLU A CA 1
ATOM 712 C C . GLU A 1 94 ? 6.077 -4.147 12.176 1.00 97.69 94 GLU A C 1
ATOM 714 O O . GLU A 1 94 ? 7.135 -4.467 11.630 1.00 97.69 94 GLU A O 1
ATOM 719 N N . LEU A 1 95 ? 5.479 -2.974 11.952 1.00 98.25 95 LEU A N 1
ATOM 720 C CA . LEU A 1 95 ? 6.016 -1.968 11.037 1.00 98.25 95 LEU A CA 1
ATOM 721 C C . LEU A 1 95 ? 7.360 -1.414 11.521 1.00 98.25 95 LEU A C 1
ATOM 723 O O . LEU A 1 95 ? 8.246 -1.231 10.692 1.00 98.25 95 LEU A O 1
ATOM 727 N N . SER A 1 96 ? 7.568 -1.235 12.833 1.00 98.44 96 SER A N 1
ATOM 728 C CA . SER A 1 96 ? 8.868 -0.807 13.381 1.00 98.44 96 SER A CA 1
ATOM 729 C C . SER A 1 96 ? 9.960 -1.810 13.033 1.00 98.44 96 SER A C 1
ATOM 731 O O . SER A 1 96 ? 10.999 -1.439 12.489 1.00 98.44 96 SER A O 1
ATOM 733 N N . LYS A 1 97 ? 9.693 -3.105 13.243 1.00 98.38 97 LYS A N 1
ATOM 734 C CA . LYS A 1 97 ? 10.636 -4.176 12.891 1.00 98.38 97 LYS A CA 1
ATOM 735 C C . LYS A 1 97 ? 10.913 -4.205 11.389 1.00 98.38 97 LYS A C 1
ATOM 737 O O . LYS A 1 97 ? 12.048 -4.444 10.980 1.00 98.38 97 LYS A O 1
ATOM 742 N N . ILE A 1 98 ? 9.901 -3.968 10.552 1.00 97.56 98 ILE A N 1
ATOM 743 C CA . ILE A 1 98 ? 10.087 -3.872 9.097 1.00 97.56 98 ILE A CA 1
ATOM 744 C C . ILE A 1 98 ? 10.994 -2.683 8.762 1.00 97.56 98 ILE A C 1
ATOM 746 O O . ILE A 1 98 ? 11.976 -2.873 8.047 1.00 97.56 98 ILE A O 1
ATOM 750 N N . CYS A 1 99 ? 10.728 -1.496 9.311 1.00 98.31 99 CYS A N 1
ATOM 751 C CA . CYS A 1 99 ? 11.553 -0.304 9.106 1.00 98.31 99 CYS A CA 1
ATOM 752 C C . CYS A 1 99 ? 13.009 -0.517 9.544 1.00 98.31 99 CYS A C 1
ATOM 754 O O . CYS A 1 99 ? 13.918 -0.172 8.794 1.00 98.31 99 CYS A O 1
ATOM 756 N N . GLU A 1 100 ? 13.243 -1.140 10.701 1.00 98.44 100 GLU A N 1
ATOM 757 C CA . GLU A 1 100 ? 14.588 -1.476 11.193 1.00 98.44 100 GLU A CA 1
ATOM 758 C C . GLU A 1 100 ? 15.351 -2.375 10.207 1.00 98.44 100 GLU A C 1
ATOM 760 O O . GLU A 1 100 ? 16.507 -2.106 9.875 1.00 98.44 100 GLU A O 1
ATOM 765 N N . ASN A 1 101 ? 14.696 -3.417 9.683 1.00 98.06 101 ASN A N 1
ATOM 766 C CA . ASN A 1 101 ? 15.311 -4.316 8.704 1.00 98.06 101 ASN A CA 1
ATOM 767 C C . ASN A 1 101 ? 15.548 -3.633 7.348 1.00 98.06 101 ASN A C 1
ATOM 769 O O . ASN A 1 101 ? 16.561 -3.900 6.701 1.00 98.06 101 ASN A O 1
ATOM 773 N N . LEU A 1 102 ? 14.643 -2.753 6.910 1.00 97.75 102 LEU A N 1
ATOM 774 C CA . LEU A 1 102 ? 14.817 -1.984 5.675 1.00 97.75 102 LEU A CA 1
ATOM 775 C C . LEU A 1 102 ? 15.963 -0.970 5.798 1.00 97.75 102 LEU A C 1
ATOM 777 O O . LEU A 1 102 ? 16.721 -0.802 4.842 1.00 97.75 102 LEU A O 1
ATOM 781 N N . GLU A 1 103 ? 16.138 -0.337 6.961 1.00 98.25 103 GLU A N 1
ATOM 782 C CA . GLU A 1 103 ? 17.251 0.591 7.202 1.00 98.25 103 GLU A CA 1
ATOM 783 C C . GLU A 1 103 ? 18.598 -0.150 7.230 1.00 98.25 103 GLU A C 1
ATOM 785 O O . GLU A 1 103 ? 19.590 0.346 6.693 1.00 98.25 103 GLU A O 1
ATOM 790 N N . GLU A 1 104 ? 18.641 -1.376 7.763 1.00 98.31 104 GLU A N 1
ATOM 791 C CA . GLU A 1 104 ? 19.831 -2.228 7.656 1.00 98.31 104 GLU A CA 1
ATOM 792 C C . GLU A 1 104 ? 20.098 -2.634 6.197 1.00 98.31 104 GLU A C 1
ATOM 794 O O . GLU A 1 104 ? 21.220 -2.491 5.706 1.00 98.31 104 GLU A O 1
ATOM 799 N N . ALA A 1 105 ? 19.065 -3.065 5.464 1.00 96.56 105 ALA A N 1
ATOM 800 C CA . ALA A 1 105 ? 19.171 -3.452 4.055 1.00 96.56 105 ALA A CA 1
ATOM 801 C C . ALA A 1 105 ? 19.660 -2.301 3.160 1.00 96.56 105 ALA A C 1
ATOM 803 O O . ALA A 1 105 ? 20.436 -2.515 2.228 1.00 96.56 105 ALA A O 1
ATOM 804 N N . LYS A 1 106 ? 19.279 -1.061 3.475 1.00 96.38 106 LYS A N 1
ATOM 805 C CA . LYS A 1 106 ? 19.688 0.158 2.763 1.00 96.38 106 LYS A CA 1
ATOM 806 C C . LYS A 1 106 ? 21.204 0.389 2.761 1.00 96.38 106 LYS A C 1
ATOM 808 O O . LYS A 1 106 ? 21.722 1.035 1.846 1.00 96.38 106 LYS A O 1
ATOM 813 N N . LYS A 1 107 ? 21.951 -0.169 3.721 1.00 97.44 107 LYS A N 1
ATOM 814 C CA . LYS A 1 107 ? 23.430 -0.151 3.714 1.00 97.44 107 LYS A CA 1
ATOM 815 C C . LYS A 1 107 ? 24.025 -0.977 2.569 1.00 97.44 107 LYS A C 1
ATOM 817 O O . LYS A 1 107 ? 25.144 -0.701 2.147 1.00 97.44 107 LYS A O 1
ATOM 822 N N . TYR A 1 108 ? 23.265 -1.939 2.051 1.00 96.19 108 TYR A N 1
ATOM 823 C CA . TYR A 1 108 ? 23.656 -2.863 0.986 1.00 96.19 108 TYR A CA 1
ATOM 824 C C . TYR A 1 108 ? 23.012 -2.532 -0.369 1.00 96.19 108 TYR A C 1
ATOM 826 O O . TYR A 1 108 ? 23.126 -3.321 -1.305 1.00 96.19 108 TYR A O 1
ATOM 834 N N . ALA A 1 109 ? 22.336 -1.383 -0.484 1.00 94.56 109 ALA A N 1
ATOM 835 C CA . ALA A 1 109 ? 21.753 -0.920 -1.740 1.00 94.56 109 ALA A CA 1
ATOM 836 C C . ALA A 1 109 ? 22.830 -0.783 -2.831 1.00 94.56 109 ALA A C 1
ATOM 838 O O . ALA A 1 109 ? 23.890 -0.196 -2.597 1.00 94.56 109 ALA A O 1
ATOM 839 N N . ALA A 1 110 ? 22.549 -1.309 -4.024 1.00 92.38 110 ALA A N 1
ATOM 840 C CA . ALA A 1 110 ? 23.493 -1.325 -5.141 1.00 92.38 110 ALA A CA 1
ATOM 841 C C . ALA A 1 110 ? 23.614 0.036 -5.850 1.00 92.38 110 ALA A C 1
ATOM 843 O O . ALA A 1 110 ? 24.612 0.294 -6.524 1.00 92.38 110 ALA A O 1
ATOM 844 N N . ASN A 1 111 ? 22.600 0.893 -5.719 1.00 92.69 111 ASN A N 1
ATOM 845 C CA . ASN A 1 111 ? 22.530 2.218 -6.327 1.00 92.69 111 ASN A CA 1
ATOM 846 C C . ASN A 1 111 ? 21.674 3.179 -5.478 1.00 92.69 111 ASN A C 1
ATOM 848 O O . ASN A 1 111 ? 21.061 2.791 -4.476 1.00 92.69 111 ASN A O 1
ATOM 852 N N . GLU A 1 112 ? 21.666 4.455 -5.862 1.00 93.94 112 GLU A N 1
ATOM 853 C CA . GLU A 1 112 ? 20.943 5.496 -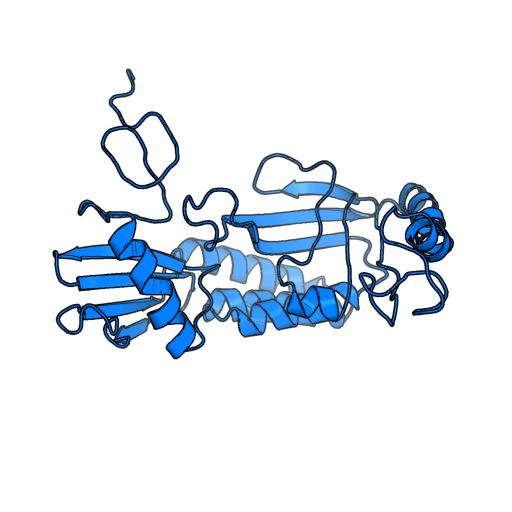5.129 1.00 93.94 112 GLU A CA 1
ATOM 854 C C . GLU A 1 112 ? 19.425 5.391 -5.319 1.00 93.94 112 GLU A C 1
ATOM 856 O O . GLU A 1 112 ? 18.674 5.721 -4.403 1.00 93.94 112 GLU A O 1
ATOM 861 N N . GLU A 1 113 ? 18.954 4.854 -6.445 1.00 93.75 113 GLU A N 1
ATOM 862 C CA . GLU A 1 113 ? 17.537 4.575 -6.686 1.00 93.75 113 GLU A CA 1
ATOM 863 C C . GLU A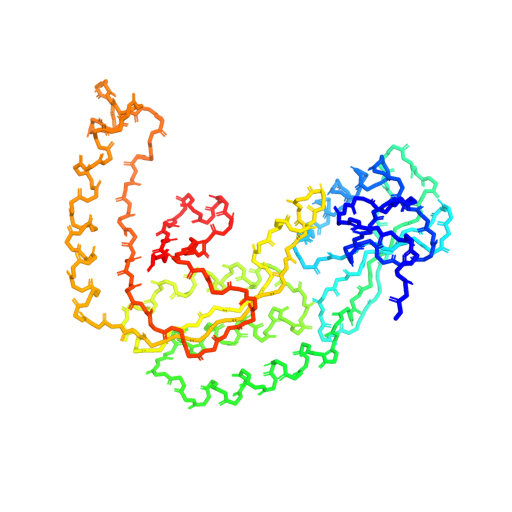 1 113 ? 16.983 3.558 -5.678 1.00 93.75 113 GLU A C 1
ATOM 865 O O . GLU A 1 113 ? 15.907 3.776 -5.121 1.00 93.75 113 GLU A O 1
ATOM 870 N N . GLN A 1 114 ? 17.732 2.496 -5.372 1.00 93.94 114 GLN A N 1
ATOM 871 C CA . GLN A 1 114 ? 17.383 1.525 -4.330 1.00 93.94 114 GLN A CA 1
ATOM 872 C C . GLN A 1 114 ? 17.424 2.143 -2.938 1.00 93.94 114 GLN A C 1
ATOM 874 O O . GLN A 1 114 ? 16.520 1.917 -2.133 1.00 93.94 114 GLN A O 1
ATOM 879 N N . ARG A 1 115 ? 18.457 2.941 -2.643 1.00 96.19 115 ARG A N 1
ATOM 880 C CA . ARG A 1 115 ? 18.565 3.646 -1.358 1.00 96.19 115 ARG A CA 1
ATOM 881 C C . ARG A 1 115 ? 17.364 4.570 -1.143 1.00 96.19 115 ARG A C 1
ATOM 883 O O . ARG A 1 115 ? 16.816 4.614 -0.038 1.00 96.19 115 ARG A O 1
ATOM 890 N N . LEU A 1 116 ? 16.947 5.274 -2.193 1.00 96.69 116 LEU A N 1
ATOM 891 C CA . LEU A 1 116 ? 15.778 6.145 -2.192 1.00 96.69 116 LEU A CA 1
ATOM 892 C C . LEU A 1 116 ? 14.483 5.343 -2.033 1.00 96.69 116 LEU A C 1
ATOM 894 O O . LEU A 1 116 ? 13.686 5.675 -1.162 1.00 96.69 116 LEU A O 1
ATOM 898 N N . LEU A 1 117 ? 14.303 4.265 -2.801 1.00 95.62 117 LEU A N 1
ATOM 899 C CA . LEU A 1 117 ? 13.140 3.381 -2.706 1.00 95.62 117 LEU A CA 1
ATOM 900 C C . LEU A 1 117 ? 12.937 2.858 -1.278 1.00 95.62 117 LEU A C 1
ATOM 902 O O . LEU A 1 117 ? 11.845 2.973 -0.723 1.00 95.62 117 LEU A O 1
ATOM 906 N N . LEU A 1 118 ? 14.000 2.328 -0.666 1.00 97.25 118 LEU A N 1
ATOM 907 C CA . LEU A 1 118 ? 13.959 1.819 0.705 1.00 97.25 118 LEU A CA 1
ATOM 908 C C . LEU A 1 118 ? 13.648 2.936 1.707 1.00 97.25 118 LEU A C 1
ATOM 910 O O . LEU A 1 118 ? 12.844 2.731 2.611 1.00 97.25 118 LEU A O 1
ATOM 914 N N . SER A 1 119 ? 14.220 4.129 1.518 1.00 98.19 119 SER A N 1
ATOM 915 C CA . SER A 1 119 ? 13.923 5.288 2.371 1.00 98.19 119 SER A CA 1
ATOM 916 C C . SER A 1 119 ? 12.451 5.707 2.273 1.00 98.19 119 SER A C 1
ATOM 918 O O . SER A 1 119 ? 11.828 5.970 3.297 1.00 98.19 119 SER A O 1
ATOM 920 N N . GLN A 1 120 ? 11.866 5.693 1.071 1.00 98.06 120 GLN A N 1
ATOM 921 C CA . GLN A 1 120 ? 10.449 6.006 0.856 1.00 98.06 120 GLN A CA 1
ATOM 922 C C . GLN A 1 120 ? 9.520 4.944 1.464 1.00 98.06 120 GLN A C 1
ATOM 924 O O . GLN A 1 120 ? 8.479 5.290 2.021 1.00 98.06 120 GLN A O 1
ATOM 929 N N . TYR A 1 121 ? 9.890 3.657 1.417 1.00 98.00 121 TYR A N 1
ATOM 930 C CA . TYR A 1 121 ? 9.158 2.614 2.146 1.00 98.00 121 TYR A CA 1
ATOM 931 C C . TYR A 1 121 ? 9.192 2.843 3.657 1.00 98.00 121 TYR A C 1
ATOM 933 O O . TYR A 1 121 ? 8.143 2.807 4.298 1.00 98.00 121 TYR A O 1
ATOM 941 N N . ILE A 1 122 ? 10.373 3.117 4.219 1.00 98.50 122 ILE A N 1
ATOM 942 C CA . ILE A 1 122 ? 10.543 3.383 5.653 1.00 98.50 122 ILE A CA 1
ATOM 943 C C . ILE A 1 122 ? 9.713 4.595 6.075 1.00 98.50 122 ILE A C 1
ATOM 945 O O . ILE A 1 122 ? 8.984 4.521 7.060 1.00 98.50 122 ILE A O 1
ATOM 949 N N . GLU A 1 123 ? 9.773 5.692 5.323 1.00 98.50 123 GLU A N 1
ATOM 950 C CA . GLU A 1 123 ? 9.004 6.904 5.611 1.00 98.50 123 GLU A CA 1
ATOM 951 C C . GLU A 1 123 ? 7.493 6.645 5.535 1.00 98.50 123 GLU A C 1
ATOM 953 O O . GLU A 1 123 ? 6.750 7.035 6.439 1.00 98.50 123 GLU A O 1
ATOM 958 N N . SER A 1 124 ? 7.036 5.919 4.511 1.00 98.06 124 SER A N 1
ATOM 959 C CA . SER A 1 124 ? 5.630 5.539 4.369 1.00 98.06 124 SER A CA 1
ATOM 960 C C . SER A 1 124 ? 5.141 4.678 5.536 1.00 98.06 124 SER A C 1
ATOM 962 O O . SER A 1 124 ? 4.098 4.975 6.113 1.00 98.06 124 SER A O 1
ATOM 964 N N . PHE A 1 125 ? 5.890 3.649 5.935 1.00 98.44 125 PHE A N 1
ATOM 965 C CA . PHE A 1 125 ? 5.510 2.777 7.053 1.00 98.44 125 PHE A CA 1
ATOM 966 C C . PHE A 1 125 ? 5.638 3.466 8.410 1.00 98.44 125 PHE A C 1
ATOM 968 O O . PHE A 1 125 ? 4.877 3.167 9.327 1.00 98.44 125 PHE A O 1
ATOM 975 N N . THR A 1 126 ? 6.559 4.419 8.539 1.00 98.44 126 THR A N 1
ATOM 976 C CA . THR A 1 126 ? 6.720 5.197 9.769 1.00 98.44 126 THR A CA 1
ATOM 977 C C . THR A 1 126 ? 5.538 6.139 9.971 1.00 98.44 126 THR A C 1
ATOM 979 O O . THR A 1 126 ? 4.915 6.119 11.029 1.00 98.44 126 THR A O 1
ATOM 982 N N . THR A 1 127 ? 5.182 6.907 8.940 1.00 97.38 127 THR A N 1
ATOM 983 C CA . THR A 1 127 ? 4.172 7.978 9.023 1.00 97.38 127 THR A CA 1
ATOM 984 C C . THR A 1 127 ? 2.744 7.522 8.711 1.00 97.38 127 THR A C 1
ATOM 986 O O . THR A 1 127 ? 1.787 8.178 9.128 1.00 97.38 127 THR A O 1
ATOM 989 N N . GLY A 1 128 ? 2.592 6.423 7.965 1.00 96.12 128 GLY A N 1
ATOM 990 C CA . GLY A 1 128 ? 1.331 5.971 7.369 1.00 96.12 128 GLY A CA 1
ATOM 991 C C . GLY A 1 128 ? 0.997 6.624 6.018 1.00 96.12 128 GLY A C 1
ATOM 992 O O . GLY A 1 128 ? -0.102 6.413 5.498 1.00 96.12 128 GLY A O 1
ATOM 993 N N . SER A 1 129 ? 1.908 7.414 5.433 1.00 95.25 129 SER A N 1
ATOM 994 C CA . SER A 1 129 ? 1.674 8.153 4.183 1.00 95.25 129 SER A CA 1
ATOM 995 C C . SER A 1 129 ? 1.661 7.240 2.953 1.00 95.25 129 SER A C 1
ATOM 997 O O . SER A 1 129 ? 2.694 6.720 2.515 1.00 95.25 129 SER A O 1
ATOM 999 N N . LEU A 1 130 ? 0.487 7.089 2.334 1.00 93.81 130 LEU A N 1
ATOM 1000 C CA . LEU A 1 130 ? 0.351 6.420 1.036 1.00 93.81 130 LEU A CA 1
ATOM 1001 C C . LEU A 1 130 ? 0.784 7.299 -0.145 1.00 93.81 130 LEU A C 1
ATOM 1003 O O . LEU A 1 130 ? 1.027 6.779 -1.233 1.00 93.81 130 LEU A O 1
ATOM 1007 N N . GLU A 1 131 ? 0.936 8.608 0.047 1.00 93.12 131 GLU A N 1
ATOM 1008 C CA . GLU A 1 131 ? 1.534 9.476 -0.970 1.00 93.12 131 GLU A CA 1
ATOM 1009 C C . GLU A 1 131 ? 3.022 9.156 -1.138 1.00 93.12 131 GLU A C 1
ATOM 1011 O O . GLU A 1 131 ? 3.453 8.836 -2.248 1.00 93.12 131 GLU A O 1
ATOM 1016 N N . THR A 1 132 ? 3.766 9.089 -0.030 1.00 94.75 132 THR A N 1
ATOM 1017 C CA . THR A 1 132 ? 5.169 8.647 -0.013 1.00 94.75 132 THR A CA 1
ATOM 1018 C C . THR A 1 132 ? 5.298 7.223 -0.561 1.00 94.75 132 THR A C 1
ATOM 1020 O O . THR A 1 132 ? 6.203 6.919 -1.342 1.00 94.75 132 THR A O 1
ATOM 1023 N N . TYR A 1 133 ? 4.336 6.343 -0.245 1.00 94.38 133 TYR A N 1
ATOM 1024 C CA . TYR A 1 133 ? 4.281 5.017 -0.860 1.00 94.38 133 TYR A CA 1
ATOM 1025 C C . TYR A 1 133 ? 4.160 5.098 -2.384 1.00 94.38 133 TYR A C 1
ATOM 1027 O O . TYR A 1 133 ? 4.908 4.443 -3.104 1.00 94.38 133 TYR A O 1
ATOM 1035 N N . ARG A 1 134 ? 3.263 5.924 -2.922 1.00 92.12 134 ARG A N 1
ATOM 1036 C CA . ARG A 1 134 ? 3.114 6.096 -4.375 1.00 92.12 134 ARG A CA 1
ATOM 1037 C C . ARG A 1 134 ? 4.358 6.695 -5.021 1.00 92.12 134 ARG A C 1
ATOM 1039 O O . ARG A 1 134 ? 4.683 6.326 -6.146 1.00 92.12 134 ARG A O 1
ATOM 1046 N N . GLU A 1 135 ? 5.081 7.570 -4.332 1.00 92.62 135 GLU A N 1
ATOM 1047 C CA . GLU A 1 135 ? 6.387 8.044 -4.796 1.00 92.62 135 GLU A CA 1
ATOM 1048 C C . GLU A 1 135 ? 7.416 6.918 -4.880 1.00 92.62 135 GLU A C 1
ATOM 1050 O O . GLU A 1 135 ? 8.106 6.820 -5.895 1.00 92.62 135 GLU A O 1
ATOM 1055 N N . SER A 1 136 ? 7.444 6.012 -3.898 1.00 92.75 136 SER A N 1
ATOM 1056 C CA . SER A 1 136 ? 8.259 4.791 -3.955 1.00 92.75 136 SER A CA 1
ATOM 1057 C C . SER A 1 136 ? 7.952 3.971 -5.215 1.00 92.75 136 SER A C 1
ATOM 1059 O O . SER A 1 136 ? 8.861 3.547 -5.924 1.00 92.75 136 SER A O 1
ATOM 1061 N N . GLN A 1 137 ? 6.673 3.874 -5.595 1.00 90.06 137 GLN A N 1
ATOM 1062 C CA . GLN A 1 137 ? 6.240 3.174 -6.809 1.00 90.06 137 GLN A CA 1
ATOM 1063 C C . GLN A 1 137 ? 6.606 3.917 -8.107 1.00 90.06 137 GLN A C 1
ATOM 1065 O O . GLN A 1 137 ? 6.638 3.311 -9.177 1.00 90.06 137 GLN A O 1
ATOM 1070 N N . ARG A 1 138 ? 6.913 5.220 -8.043 1.00 89.19 138 ARG A N 1
ATOM 1071 C CA . ARG A 1 138 ? 7.489 5.984 -9.168 1.00 89.19 138 ARG A CA 1
ATOM 1072 C C . ARG A 1 138 ? 9.008 5.845 -9.237 1.00 89.19 138 ARG A C 1
ATOM 1074 O O . ARG A 1 138 ? 9.573 5.959 -10.328 1.00 89.19 138 ARG A O 1
ATOM 1081 N N . THR A 1 139 ? 9.666 5.649 -8.097 1.00 90.38 139 THR A N 1
ATOM 1082 C CA . THR A 1 139 ? 11.114 5.430 -8.000 1.00 90.38 139 THR A CA 1
ATOM 1083 C C . THR A 1 139 ? 11.486 4.020 -8.430 1.00 90.38 139 THR A C 1
ATOM 1085 O O . THR A 1 139 ? 12.380 3.874 -9.257 1.00 90.38 139 THR A O 1
ATOM 1088 N N . TRP A 1 140 ? 10.767 3.007 -7.941 1.00 88.81 140 TRP A N 1
ATOM 1089 C CA . TRP A 1 140 ? 11.069 1.591 -8.162 1.00 88.81 140 TRP A CA 1
ATOM 1090 C C . TRP A 1 140 ? 11.355 1.239 -9.634 1.00 88.81 140 TRP A C 1
ATOM 1092 O O . TRP A 1 140 ? 12.422 0.698 -9.905 1.00 88.81 140 TRP A O 1
ATOM 1102 N N . PRO A 1 141 ? 10.543 1.648 -10.629 1.00 83.31 141 PRO A N 1
ATOM 1103 C CA . PRO A 1 141 ? 10.788 1.247 -12.013 1.00 83.31 141 PRO A CA 1
ATOM 1104 C C . PRO A 1 141 ? 11.940 1.985 -12.710 1.00 83.31 141 PRO A C 1
ATOM 1106 O O . PRO A 1 141 ? 12.225 1.740 -13.888 1.00 83.31 141 PRO A O 1
ATOM 1109 N N . LYS A 1 142 ? 12.565 2.956 -12.033 1.00 86.06 142 LYS A N 1
ATOM 1110 C CA . LYS A 1 142 ? 13.782 3.615 -12.524 1.00 86.06 142 LYS A CA 1
ATOM 1111 C C . LYS A 1 142 ? 15.009 2.724 -12.319 1.00 86.06 142 LYS A C 1
ATOM 1113 O O . LYS A 1 142 ? 15.952 2.843 -13.098 1.00 86.06 142 LYS A O 1
ATOM 1118 N N . ASP A 1 143 ? 14.971 1.816 -11.346 1.00 83.88 143 ASP A N 1
ATOM 1119 C CA . ASP A 1 143 ? 16.016 0.823 -11.121 1.00 83.88 143 ASP A CA 1
ATOM 1120 C C . ASP A 1 143 ? 15.846 -0.354 -12.093 1.00 83.88 143 ASP A C 1
ATOM 1122 O O . ASP A 1 143 ? 15.052 -1.263 -11.879 1.00 83.88 143 ASP A O 1
ATOM 1126 N N . ARG A 1 144 ? 16.537 -0.298 -13.236 1.00 73.81 144 ARG A N 1
ATOM 1127 C CA . ARG A 1 144 ? 16.324 -1.244 -14.351 1.00 73.81 144 ARG A CA 1
ATOM 1128 C C . ARG A 1 144 ? 17.239 -2.466 -14.343 1.00 73.81 144 ARG A C 1
ATOM 1130 O O . ARG A 1 144 ? 16.960 -3.419 -15.063 1.00 73.81 144 ARG A O 1
ATOM 1137 N N . ASN A 1 145 ? 18.324 -2.429 -13.573 1.00 72.00 145 ASN A N 1
ATOM 1138 C CA . ASN A 1 145 ? 19.387 -3.438 -13.608 1.00 72.00 145 ASN A CA 1
ATOM 1139 C C . ASN A 1 145 ? 19.684 -3.993 -12.208 1.00 72.00 145 ASN A C 1
ATOM 1141 O O . ASN A 1 145 ? 20.847 -4.215 -11.862 1.00 72.00 145 ASN A O 1
ATOM 1145 N N . SER A 1 146 ? 18.650 -4.202 -11.393 1.00 81.31 146 SER A N 1
ATOM 1146 C CA . SER A 1 146 ? 18.837 -4.840 -10.097 1.00 81.31 146 SER A CA 1
ATOM 1147 C C . SER A 1 146 ? 18.897 -6.358 -10.216 1.00 81.31 146 SER A C 1
ATOM 1149 O O . SER A 1 146 ? 17.968 -7.002 -10.694 1.00 81.31 146 SER A O 1
ATOM 1151 N N . SER A 1 147 ? 19.959 -6.952 -9.673 1.00 88.50 147 SER A N 1
ATOM 1152 C CA . SER A 1 147 ? 20.038 -8.404 -9.477 1.00 88.50 147 SER A CA 1
ATOM 1153 C C . SER A 1 147 ? 19.023 -8.913 -8.445 1.00 88.50 147 SER A C 1
ATOM 1155 O O . SER A 1 147 ? 18.653 -10.089 -8.478 1.00 88.50 147 SER A O 1
ATOM 1157 N N . VAL A 1 148 ? 18.605 -8.050 -7.508 1.00 90.62 148 VAL A N 1
ATOM 1158 C CA . VAL A 1 148 ? 17.676 -8.375 -6.419 1.00 90.62 148 VAL A CA 1
ATOM 1159 C C . VAL A 1 148 ? 16.486 -7.428 -6.462 1.00 90.62 148 VAL A C 1
ATOM 1161 O O . VAL A 1 148 ? 16.587 -6.234 -6.188 1.00 90.62 148 VAL A O 1
ATOM 1164 N N . GLU A 1 149 ? 15.334 -7.995 -6.764 1.00 88.31 149 GLU A N 1
ATOM 1165 C CA . GLU A 1 149 ? 14.063 -7.300 -6.819 1.00 88.31 149 GLU A CA 1
ATOM 1166 C C . GLU A 1 149 ? 13.324 -7.405 -5.488 1.00 88.31 149 GLU A C 1
ATOM 1168 O O . GLU A 1 149 ? 13.380 -8.430 -4.797 1.00 88.31 149 GLU A O 1
ATOM 1173 N N . ASN A 1 150 ? 12.607 -6.345 -5.126 1.00 90.25 150 ASN A N 1
ATOM 1174 C CA . ASN A 1 150 ? 11.800 -6.334 -3.916 1.00 90.25 150 ASN A CA 1
ATOM 1175 C C . ASN A 1 150 ? 10.529 -5.497 -4.070 1.00 90.25 150 ASN A C 1
ATOM 1177 O O . ASN A 1 150 ? 10.491 -4.505 -4.793 1.00 90.25 150 ASN A O 1
ATOM 1181 N N . SER A 1 151 ? 9.484 -5.901 -3.356 1.00 88.50 151 SER A N 1
ATOM 1182 C CA . SER A 1 151 ? 8.240 -5.142 -3.255 1.00 88.50 151 SER A CA 1
ATOM 1183 C C . SER A 1 151 ? 7.640 -5.356 -1.874 1.00 88.50 151 SER A C 1
ATOM 1185 O O . SER A 1 151 ? 7.444 -6.495 -1.443 1.00 88.50 151 SER A O 1
ATOM 1187 N N . PHE A 1 152 ? 7.376 -4.253 -1.179 1.00 92.38 152 PHE A N 1
ATOM 1188 C CA . PHE A 1 152 ? 6.778 -4.225 0.150 1.00 92.38 152 PHE A CA 1
ATOM 1189 C C . PHE A 1 152 ? 5.612 -3.241 0.169 1.00 92.38 152 PHE A C 1
ATOM 1191 O O . PHE A 1 152 ? 5.640 -2.249 -0.556 1.00 92.38 152 PHE A O 1
ATOM 1198 N N . GLY A 1 153 ? 4.606 -3.483 1.008 1.00 93.56 153 GLY A N 1
ATOM 1199 C CA . GLY A 1 153 ? 3.538 -2.526 1.307 1.00 93.56 153 GLY A CA 1
ATOM 1200 C C . GLY A 1 153 ? 2.133 -3.111 1.241 1.00 93.56 153 GLY A C 1
ATOM 1201 O O . GLY A 1 153 ? 1.946 -4.320 1.140 1.00 93.56 153 GLY A O 1
ATOM 1202 N N . PHE A 1 154 ? 1.130 -2.239 1.318 1.00 93.31 154 PHE A N 1
ATOM 1203 C CA . PHE A 1 154 ? -0.287 -2.596 1.237 1.00 93.31 154 PHE A CA 1
ATOM 1204 C C . PHE A 1 154 ? -0.732 -2.556 -0.229 1.00 93.31 154 PHE A C 1
ATOM 1206 O O . PHE A 1 154 ? -1.042 -1.491 -0.755 1.00 93.31 154 PHE A O 1
ATOM 1213 N N . VAL A 1 155 ? -0.712 -3.710 -0.906 1.00 87.00 155 VAL A N 1
ATOM 1214 C CA . VAL A 1 155 ? -0.791 -3.755 -2.382 1.00 87.00 155 VAL A CA 1
ATOM 1215 C C . VAL A 1 155 ? -2.169 -4.172 -2.897 1.00 87.00 155 VAL A C 1
ATOM 1217 O O . VAL A 1 155 ? -2.742 -3.499 -3.750 1.00 87.00 155 VAL A O 1
ATOM 1220 N N . GLU A 1 156 ? -2.715 -5.287 -2.401 1.00 85.81 156 GLU A N 1
ATOM 1221 C CA . GLU A 1 156 ? -3.838 -5.963 -3.060 1.00 85.81 156 GLU A CA 1
ATOM 1222 C C . GLU A 1 156 ? -5.110 -6.022 -2.197 1.00 85.81 156 GLU A C 1
ATOM 1224 O O . GLU A 1 156 ? -5.094 -6.644 -1.128 1.00 85.81 156 GLU A O 1
ATOM 1229 N N . PRO A 1 157 ? -6.256 -5.482 -2.663 1.00 89.38 157 PRO A N 1
ATOM 1230 C CA . PRO A 1 157 ? -7.471 -5.374 -1.856 1.00 89.38 157 PRO A CA 1
ATOM 1231 C C . PRO A 1 157 ? -8.409 -6.589 -1.924 1.00 89.38 157 PRO A C 1
ATOM 1233 O O . PRO A 1 157 ? -9.574 -6.512 -1.539 1.00 89.38 157 PRO A O 1
ATOM 1236 N N . TYR A 1 158 ? -7.943 -7.742 -2.418 1.00 87.81 158 TYR A N 1
ATOM 1237 C CA . TYR A 1 158 ? -8.814 -8.895 -2.699 1.00 87.81 158 TYR A CA 1
ATOM 1238 C C . TYR A 1 158 ? -9.552 -9.468 -1.481 1.00 87.81 158 TYR A C 1
ATOM 1240 O O . TYR A 1 158 ? -10.590 -10.106 -1.659 1.00 87.81 158 TYR A O 1
ATOM 1248 N N . ARG A 1 159 ? -8.991 -9.322 -0.273 1.00 89.88 159 ARG A N 1
ATOM 1249 C CA . ARG A 1 159 ? -9.562 -9.884 0.964 1.00 89.88 159 ARG A CA 1
ATOM 1250 C C . ARG A 1 159 ? -10.512 -8.936 1.683 1.00 89.88 159 ARG A C 1
ATOM 1252 O O . ARG A 1 159 ? -11.277 -9.403 2.524 1.00 89.88 159 ARG A O 1
ATOM 1259 N N . ASP A 1 160 ? -10.477 -7.647 1.363 1.00 93.31 160 ASP A N 1
ATOM 1260 C CA . ASP A 1 160 ? -11.474 -6.718 1.868 1.00 93.31 160 ASP A CA 1
ATOM 1261 C C . ASP A 1 160 ? -12.795 -6.980 1.129 1.00 93.31 160 ASP A C 1
ATOM 1263 O O . ASP A 1 160 ? -12.841 -6.855 -0.098 1.00 93.31 160 ASP A O 1
ATOM 1267 N N . PRO A 1 161 ? -13.891 -7.327 1.825 1.00 92.81 161 PRO A N 1
ATOM 1268 C CA . PRO A 1 161 ? -15.192 -7.482 1.182 1.00 92.81 161 PRO A CA 1
ATOM 1269 C C . PRO A 1 161 ? -15.686 -6.188 0.507 1.00 92.81 161 PRO A C 1
ATOM 1271 O O . PRO A 1 161 ? -16.485 -6.276 -0.426 1.00 92.81 161 PRO A O 1
ATOM 1274 N N . TYR A 1 162 ? -15.192 -5.011 0.920 1.00 93.12 162 TYR A N 1
ATOM 1275 C CA . TYR A 1 162 ? -15.453 -3.725 0.260 1.00 93.12 162 TYR A CA 1
ATOM 1276 C C . TYR A 1 162 ? -14.433 -3.376 -0.845 1.00 93.12 162 TYR A C 1
ATOM 1278 O O . TYR A 1 162 ? -14.684 -2.487 -1.653 1.00 93.12 162 TYR A O 1
ATOM 1286 N N . ARG A 1 163 ? -13.329 -4.131 -0.954 1.00 90.75 163 ARG A N 1
ATOM 1287 C CA . ARG A 1 163 ? -12.301 -4.055 -2.011 1.00 90.75 163 ARG A CA 1
ATOM 1288 C C . ARG A 1 163 ? -11.544 -2.727 -2.122 1.00 90.75 163 ARG A C 1
ATOM 1290 O O . ARG A 1 163 ? -11.104 -2.380 -3.219 1.00 90.75 163 ARG A O 1
ATOM 1297 N N . VAL A 1 164 ? -11.351 -2.013 -1.016 1.00 91.19 164 VAL A N 1
ATOM 1298 C CA . VAL A 1 164 ? -10.548 -0.770 -0.996 1.00 91.19 164 VAL A CA 1
ATOM 1299 C C . VAL A 1 164 ? -9.353 -0.842 -0.049 1.00 91.19 164 VAL A C 1
ATOM 1301 O O . VAL A 1 164 ? -8.392 -0.108 -0.237 1.00 91.19 164 VAL A O 1
ATOM 1304 N N . ARG A 1 165 ? -9.387 -1.735 0.945 1.00 93.69 165 ARG A N 1
ATOM 1305 C CA . ARG A 1 165 ? -8.287 -1.953 1.896 1.00 93.69 165 ARG A CA 1
ATOM 1306 C C . ARG A 1 165 ? -7.390 -3.064 1.396 1.00 93.69 165 ARG A C 1
ATOM 1308 O O . ARG A 1 165 ? -7.883 -4.143 1.062 1.00 93.69 165 ARG A O 1
ATOM 1315 N N . ALA A 1 166 ? -6.094 -2.809 1.353 1.00 92.50 166 ALA A N 1
ATOM 1316 C CA . ALA A 1 166 ? -5.114 -3.725 0.813 1.00 92.50 166 ALA A CA 1
ATOM 1317 C C . ALA A 1 166 ? -4.470 -4.587 1.905 1.00 92.50 166 ALA A C 1
ATOM 1319 O O . ALA A 1 166 ? -4.319 -4.191 3.057 1.00 92.50 166 ALA A O 1
ATOM 1320 N N . GLU A 1 167 ? -4.104 -5.810 1.535 1.00 91.38 167 GLU A N 1
ATOM 1321 C CA . GLU A 1 167 ? -3.317 -6.696 2.391 1.00 91.38 167 GLU A CA 1
ATOM 1322 C C . GLU A 1 167 ? -1.834 -6.322 2.289 1.00 91.38 167 GLU A C 1
ATOM 1324 O O . GLU A 1 167 ? -1.336 -6.031 1.195 1.00 91.38 167 GLU A O 1
ATOM 1329 N N . PHE A 1 168 ? -1.125 -6.360 3.420 1.00 93.44 168 PHE A N 1
ATOM 1330 C CA . PHE A 1 168 ? 0.322 -6.183 3.423 1.00 93.44 168 PHE A CA 1
ATOM 1331 C C . PHE A 1 168 ? 1.004 -7.346 2.689 1.00 93.44 168 PHE A C 1
ATOM 1333 O O . PHE A 1 168 ? 0.719 -8.521 2.937 1.00 93.44 168 PHE A O 1
ATOM 1340 N N . GLN A 1 169 ? 1.934 -7.015 1.803 1.00 90.62 169 GLN A N 1
ATOM 1341 C CA . GLN A 1 169 ? 2.750 -7.942 1.038 1.00 90.62 169 GLN A CA 1
ATOM 1342 C C . GLN A 1 169 ? 4.222 -7.555 1.176 1.00 90.62 169 GLN A C 1
ATOM 1344 O O . GLN A 1 169 ? 4.573 -6.382 1.259 1.00 90.62 169 GLN A O 1
ATOM 1349 N N . GLY A 1 170 ? 5.083 -8.568 1.179 1.00 90.62 170 GLY A N 1
ATOM 1350 C CA . GLY A 1 170 ? 6.527 -8.414 1.075 1.00 90.62 170 GLY A CA 1
ATOM 1351 C C . GLY A 1 170 ? 7.085 -9.549 0.233 1.00 90.62 170 GLY A C 1
ATOM 1352 O O . GLY A 1 170 ? 6.742 -10.707 0.483 1.00 90.62 170 GLY A O 1
ATOM 1353 N N . VAL A 1 171 ? 7.908 -9.240 -0.764 1.00 90.44 171 VAL A N 1
ATOM 1354 C CA . VAL A 1 171 ? 8.617 -10.222 -1.592 1.00 90.44 171 VAL A CA 1
ATOM 1355 C C . VAL A 1 171 ? 10.042 -9.755 -1.848 1.00 90.44 171 VAL A C 1
ATOM 1357 O O . VAL A 1 171 ? 10.284 -8.571 -2.072 1.00 90.44 171 VAL A O 1
ATOM 1360 N N . VAL A 1 172 ? 10.973 -10.707 -1.829 1.00 91.88 172 VAL A N 1
ATOM 1361 C CA . VAL A 1 172 ? 12.354 -10.518 -2.280 1.00 91.88 172 VAL A CA 1
ATOM 1362 C C . VAL A 1 172 ? 12.670 -11.630 -3.268 1.00 91.88 172 VAL A C 1
ATOM 1364 O O . VAL A 1 172 ? 12.442 -12.812 -2.980 1.00 91.88 172 VAL A O 1
ATOM 1367 N N . ALA A 1 173 ? 13.176 -11.263 -4.438 1.00 90.56 173 ALA A N 1
ATOM 1368 C CA . ALA A 1 173 ? 13.416 -12.185 -5.534 1.00 90.56 173 ALA A CA 1
ATOM 1369 C C . ALA A 1 173 ? 14.739 -11.882 -6.244 1.00 90.56 173 ALA A C 1
ATOM 1371 O O . ALA A 1 173 ? 15.195 -10.745 -6.271 1.00 90.56 173 ALA A O 1
ATOM 1372 N N . ILE A 1 174 ? 15.361 -12.908 -6.820 1.00 91.19 174 ILE A N 1
ATOM 1373 C CA . ILE A 1 174 ? 16.569 -12.763 -7.641 1.00 91.19 174 ILE A CA 1
ATOM 1374 C C . ILE A 1 174 ? 16.163 -12.794 -9.107 1.00 91.19 174 ILE A C 1
ATOM 1376 O O . ILE A 1 174 ? 15.413 -13.681 -9.518 1.00 91.19 174 ILE A O 1
ATOM 1380 N N . GLN A 1 175 ? 16.671 -11.860 -9.901 1.00 88.44 175 GLN A N 1
ATOM 1381 C CA . GLN A 1 175 ? 16.444 -11.845 -11.342 1.00 88.44 175 GLN A CA 1
ATOM 1382 C C . GLN A 1 175 ? 17.110 -13.047 -12.030 1.00 88.44 175 GLN A C 1
ATOM 1384 O O . GLN A 1 175 ? 18.254 -13.389 -11.735 1.00 88.44 175 GLN A O 1
ATOM 1389 N N . ASP A 1 176 ? 16.416 -13.652 -12.996 1.00 89.12 176 ASP A N 1
ATOM 1390 C CA . ASP A 1 176 ? 17.000 -14.576 -13.970 1.00 89.12 176 ASP A CA 1
ATOM 1391 C C . ASP A 1 176 ? 17.281 -13.829 -15.285 1.00 89.12 176 ASP A C 1
ATOM 1393 O O . ASP A 1 176 ? 16.346 -13.530 -16.040 1.00 89.12 176 ASP A O 1
ATOM 1397 N N . PRO A 1 177 ? 18.551 -13.526 -15.613 1.00 87.94 177 PRO A N 1
ATOM 1398 C CA . PRO A 1 177 ? 18.880 -12.800 -16.833 1.00 87.94 177 PRO A CA 1
ATOM 1399 C C . PRO A 1 177 ? 18.595 -13.588 -18.118 1.00 87.94 177 PRO A C 1
ATOM 1401 O O . PRO A 1 177 ? 18.404 -12.976 -19.169 1.00 87.94 177 PRO A O 1
ATOM 1404 N N . ALA A 1 178 ? 18.617 -14.924 -18.084 1.00 89.75 178 ALA A N 1
ATOM 1405 C CA . ALA A 1 178 ? 18.390 -15.750 -19.266 1.00 89.75 178 ALA A CA 1
ATOM 1406 C C . ALA A 1 178 ? 16.914 -15.755 -19.660 1.00 89.75 178 ALA A C 1
ATOM 1408 O O . ALA A 1 178 ? 16.600 -15.442 -20.810 1.00 89.75 178 ALA A O 1
ATOM 1409 N N . GLU A 1 179 ? 16.028 -16.005 -18.701 1.00 88.00 179 GLU A N 1
ATOM 1410 C CA . GLU A 1 179 ? 14.577 -15.950 -18.913 1.00 88.00 179 GLU A CA 1
ATOM 1411 C C . GLU A 1 179 ? 14.100 -14.511 -19.160 1.00 88.00 179 GLU A C 1
ATOM 1413 O O . GLU A 1 179 ? 13.283 -14.260 -20.047 1.00 88.00 179 GLU A O 1
ATOM 1418 N N . THR A 1 180 ? 14.689 -13.524 -18.474 1.00 86.88 180 THR A N 1
ATOM 1419 C CA . THR A 1 180 ? 14.379 -12.104 -18.719 1.00 86.88 180 THR A CA 1
ATOM 1420 C C . THR A 1 180 ? 14.673 -11.693 -20.166 1.00 86.88 180 THR A C 1
ATOM 1422 O O . THR A 1 180 ? 13.895 -10.954 -20.765 1.00 86.88 180 THR A O 1
ATOM 1425 N N . ARG A 1 181 ? 15.739 -12.213 -20.797 1.00 88.69 181 ARG A N 1
ATOM 1426 C CA . ARG A 1 181 ? 16.003 -11.949 -22.227 1.00 88.69 181 ARG A CA 1
ATOM 1427 C C . ARG A 1 181 ? 14.896 -12.468 -23.144 1.00 88.69 181 ARG A C 1
ATOM 1429 O O . ARG A 1 181 ? 14.677 -11.882 -24.201 1.00 88.69 181 ARG A O 1
ATOM 1436 N N . VAL A 1 182 ? 14.222 -13.557 -22.778 1.00 89.19 182 VAL A N 1
ATOM 1437 C CA . VAL A 1 182 ? 13.079 -14.078 -23.540 1.00 89.19 182 VAL A CA 1
ATOM 1438 C C . VAL A 1 182 ? 11.880 -13.146 -23.380 1.00 89.19 182 VAL A C 1
ATOM 1440 O O . VAL A 1 182 ? 11.258 -12.787 -24.379 1.00 89.19 182 VAL A O 1
ATOM 1443 N N . LEU A 1 183 ? 11.606 -12.692 -22.155 1.00 88.50 183 LEU A N 1
ATOM 1444 C CA . LEU A 1 183 ? 10.531 -11.737 -21.874 1.00 88.50 183 LEU A CA 1
ATOM 1445 C C . LEU A 1 183 ? 10.753 -10.382 -22.557 1.00 88.50 183 LEU A C 1
ATOM 1447 O O . LEU A 1 183 ? 9.800 -9.803 -23.067 1.00 88.50 183 LEU A O 1
ATOM 1451 N N . ASN A 1 184 ? 11.994 -9.906 -22.663 1.00 88.25 184 ASN A N 1
ATOM 1452 C CA . ASN A 1 184 ? 12.293 -8.659 -23.373 1.00 88.25 184 ASN A CA 1
ATOM 1453 C C . ASN A 1 184 ? 11.890 -8.715 -24.852 1.00 88.25 184 ASN A C 1
ATOM 1455 O O . ASN A 1 184 ? 11.355 -7.741 -25.362 1.00 88.25 184 ASN A O 1
ATOM 1459 N N . LYS A 1 185 ? 12.013 -9.871 -25.518 1.00 90.81 185 LYS A N 1
ATOM 1460 C CA . LYS A 1 185 ? 11.508 -10.021 -26.896 1.00 90.81 185 LYS A CA 1
ATOM 1461 C C . LYS A 1 185 ? 9.990 -9.847 -26.982 1.00 90.81 185 LYS A C 1
ATOM 1463 O O . LYS A 1 185 ? 9.485 -9.358 -27.985 1.00 90.81 185 LYS A O 1
ATOM 1468 N N . LEU A 1 186 ? 9.254 -10.256 -25.944 1.00 89.44 186 LEU A N 1
ATOM 1469 C CA . LEU A 1 186 ? 7.810 -10.023 -25.867 1.00 89.44 186 LEU A CA 1
ATOM 1470 C C . LEU A 1 186 ? 7.504 -8.530 -25.687 1.00 89.44 186 LEU A C 1
ATOM 1472 O O . LEU A 1 186 ? 6.547 -8.039 -26.280 1.00 89.44 186 LEU A O 1
ATOM 1476 N N . VAL A 1 187 ? 8.316 -7.819 -24.900 1.00 88.94 187 VAL A N 1
ATOM 1477 C CA . VAL A 1 187 ? 8.219 -6.360 -24.735 1.00 88.94 187 VAL A CA 1
ATOM 1478 C C . VAL A 1 187 ? 8.497 -5.637 -26.052 1.00 88.94 187 VAL A C 1
ATOM 1480 O O . VAL A 1 187 ? 7.730 -4.746 -26.417 1.00 88.94 187 VAL A O 1
ATOM 1483 N N . ASP A 1 188 ? 9.531 -6.051 -26.785 1.00 90.75 188 ASP A N 1
ATOM 1484 C CA . ASP A 1 188 ? 9.908 -5.469 -28.079 1.00 90.75 188 ASP A CA 1
ATOM 1485 C C . ASP A 1 188 ? 8.766 -5.580 -29.109 1.00 90.75 188 ASP A C 1
ATOM 1487 O O . ASP A 1 188 ? 8.525 -4.659 -29.887 1.00 90.75 188 ASP A O 1
ATOM 1491 N N . GLU A 1 189 ? 8.002 -6.676 -29.066 1.00 91.81 189 GLU A N 1
ATOM 1492 C CA . GLU A 1 189 ? 6.851 -6.930 -29.945 1.00 91.81 189 GLU A CA 1
ATOM 1493 C C . GLU A 1 189 ? 5.503 -6.455 -29.366 1.00 91.81 189 GLU A C 1
ATOM 1495 O O . GLU A 1 189 ? 4.453 -6.607 -30.003 1.00 91.81 189 GLU A O 1
ATOM 1500 N N . ALA A 1 190 ? 5.485 -5.868 -28.163 1.00 90.38 190 ALA A N 1
ATOM 1501 C CA . ALA A 1 190 ? 4.247 -5.536 -27.455 1.00 90.38 190 ALA A CA 1
ATOM 1502 C C . ALA A 1 190 ? 3.353 -4.565 -28.241 1.00 90.38 190 ALA A C 1
ATOM 1504 O O . ALA A 1 190 ? 2.134 -4.731 -28.268 1.00 90.38 190 ALA A O 1
ATOM 1505 N N . ASP A 1 191 ? 3.951 -3.597 -28.936 1.00 88.25 191 ASP A N 1
ATOM 1506 C CA . ASP A 1 191 ? 3.237 -2.639 -29.787 1.00 88.25 191 ASP A CA 1
ATOM 1507 C C . ASP A 1 191 ? 2.467 -3.344 -30.921 1.00 88.25 191 ASP A C 1
ATOM 1509 O O . ASP A 1 191 ? 1.292 -3.056 -31.171 1.00 88.25 191 ASP A O 1
ATOM 1513 N N . THR A 1 192 ? 3.093 -4.349 -31.545 1.00 89.94 192 THR A N 1
ATOM 1514 C CA . THR A 1 192 ? 2.475 -5.205 -32.567 1.00 89.94 192 THR A CA 1
ATOM 1515 C C . THR A 1 192 ? 1.303 -5.995 -31.993 1.00 89.94 192 THR A C 1
ATOM 1517 O O . THR A 1 192 ? 0.252 -6.090 -32.634 1.00 89.94 192 THR A O 1
ATOM 1520 N N . PHE A 1 193 ? 1.457 -6.569 -30.797 1.00 91.12 193 PHE A N 1
ATOM 1521 C CA . PHE A 1 193 ? 0.394 -7.347 -30.159 1.00 91.12 193 PHE A CA 1
ATOM 1522 C C . PHE A 1 193 ? -0.793 -6.481 -29.740 1.00 91.12 193 PHE A C 1
ATOM 1524 O O . PHE A 1 193 ? -1.935 -6.901 -29.931 1.00 91.12 193 PHE A O 1
ATOM 1531 N N . ILE A 1 194 ? -0.551 -5.262 -29.255 1.00 90.25 194 ILE A N 1
ATOM 1532 C CA . ILE A 1 194 ? -1.612 -4.323 -28.869 1.00 90.25 194 ILE A CA 1
ATOM 1533 C C . ILE A 1 194 ? -2.514 -3.987 -30.060 1.00 90.25 194 ILE A C 1
ATOM 1535 O O . ILE A 1 194 ? -3.736 -4.017 -29.932 1.00 90.25 194 ILE A O 1
ATOM 1539 N N . ARG A 1 195 ? -1.943 -3.774 -31.253 1.00 90.44 195 ARG A N 1
ATOM 1540 C CA . ARG A 1 195 ? -2.721 -3.526 -32.483 1.00 90.44 195 ARG A CA 1
ATOM 1541 C C . ARG A 1 195 ? -3.593 -4.712 -32.928 1.00 90.44 195 ARG A C 1
ATOM 1543 O O . ARG A 1 195 ? -4.429 -4.546 -33.811 1.00 90.44 195 ARG A O 1
ATOM 1550 N N . ARG A 1 196 ? -3.405 -5.908 -32.358 1.00 91.75 196 ARG A N 1
ATOM 1551 C CA . ARG A 1 196 ? -4.201 -7.115 -32.662 1.00 91.75 196 ARG A CA 1
ATOM 1552 C C . ARG A 1 196 ? -5.338 -7.356 -31.668 1.00 91.75 196 ARG A C 1
ATOM 1554 O O . ARG A 1 196 ? -6.087 -8.317 -31.836 1.00 91.75 196 ARG A O 1
ATOM 1561 N N . LEU A 1 197 ? -5.456 -6.532 -30.626 1.00 92.38 197 LEU A N 1
ATOM 1562 C CA . LEU A 1 197 ? -6.518 -6.655 -29.631 1.00 92.38 197 LEU A CA 1
ATOM 1563 C C . LEU A 1 197 ? -7.883 -6.317 -30.256 1.00 92.38 197 LEU A C 1
ATOM 1565 O O . LEU A 1 197 ? -7.954 -5.506 -31.175 1.00 92.38 197 LEU A O 1
ATOM 1569 N N . PRO A 1 198 ? -8.992 -6.905 -29.774 1.00 90.81 198 PRO A N 1
ATOM 1570 C CA . PRO A 1 198 ? -10.300 -6.769 -30.424 1.00 90.81 198 PRO A CA 1
ATOM 1571 C C . PRO A 1 198 ? -10.897 -5.354 -30.342 1.00 90.81 198 PRO A C 1
ATOM 1573 O O . PRO A 1 198 ? -11.854 -5.057 -31.051 1.00 90.81 198 PRO A O 1
ATOM 1576 N N . TRP A 1 199 ? -10.352 -4.488 -29.481 1.00 87.81 199 TRP A N 1
ATOM 1577 C CA . TRP A 1 199 ? -10.696 -3.064 -29.411 1.00 87.81 199 TRP A CA 1
ATOM 1578 C C . TRP A 1 199 ? -9.753 -2.166 -30.224 1.00 87.81 199 TRP A C 1
ATOM 1580 O O . TRP A 1 199 ? -10.022 -0.968 -30.348 1.00 87.81 199 TRP A O 1
ATOM 1590 N N . ALA A 1 200 ? -8.662 -2.721 -30.764 1.00 86.88 200 ALA A N 1
ATOM 1591 C CA . ALA A 1 200 ? -7.764 -2.007 -31.656 1.00 86.88 200 ALA A CA 1
ATOM 1592 C C . ALA A 1 200 ? -8.385 -1.884 -33.056 1.00 86.88 200 ALA A C 1
ATOM 1594 O O . ALA A 1 200 ? -9.099 -2.772 -33.524 1.00 86.88 200 ALA A O 1
ATOM 1595 N N . GLY A 1 201 ? -8.138 -0.756 -33.724 1.00 76.75 201 GLY A N 1
ATOM 1596 C CA . GLY A 1 201 ? -8.671 -0.473 -35.056 1.00 76.75 201 GLY A CA 1
ATOM 1597 C C . GLY A 1 201 ? -9.071 0.987 -35.279 1.00 76.75 201 GLY A C 1
ATOM 1598 O O . GLY A 1 201 ? -8.957 1.843 -34.403 1.00 76.75 201 GLY A O 1
ATOM 1599 N N . GLY A 1 202 ? -9.556 1.280 -36.487 1.00 73.69 202 GLY A N 1
ATOM 1600 C CA . GLY A 1 202 ? -9.880 2.642 -36.926 1.00 73.69 202 GLY A CA 1
ATOM 1601 C C . GLY A 1 202 ? -8.655 3.444 -37.386 1.00 73.69 202 GLY A C 1
ATOM 1602 O O . GLY A 1 202 ? -7.548 2.927 -37.481 1.00 73.69 202 GLY A O 1
ATOM 1603 N N . LYS A 1 203 ? -8.857 4.727 -37.717 1.00 71.38 203 LYS A N 1
ATOM 1604 C CA . LYS A 1 203 ? -7.799 5.626 -38.233 1.00 71.38 203 LYS A CA 1
ATOM 1605 C C . LYS A 1 203 ? -7.017 6.372 -37.136 1.00 71.38 203 LYS A C 1
ATOM 1607 O O . LYS A 1 203 ? -6.230 7.256 -37.452 1.00 71.38 203 LYS A O 1
ATOM 1612 N N . GLY A 1 204 ? -7.279 6.079 -35.862 1.00 79.69 204 GLY A N 1
ATOM 1613 C CA . GLY A 1 204 ? -6.737 6.820 -34.720 1.00 79.69 204 GLY A CA 1
ATOM 1614 C C . GLY A 1 204 ? -5.695 6.027 -33.937 1.00 79.69 204 GLY A C 1
ATOM 1615 O O . GLY A 1 204 ? -5.736 4.798 -33.914 1.00 79.69 204 GLY A O 1
ATOM 1616 N N . ASN A 1 205 ? -4.793 6.751 -33.268 1.00 85.12 205 ASN A N 1
ATOM 1617 C CA . ASN A 1 205 ? -3.790 6.192 -32.358 1.00 85.12 205 ASN A CA 1
ATOM 1618 C C . ASN A 1 205 ? -2.899 5.104 -32.996 1.00 85.12 205 ASN A C 1
ATOM 1620 O O . ASN A 1 205 ? -2.714 4.030 -32.433 1.00 85.12 205 ASN A O 1
ATOM 1624 N N . ASP A 1 206 ? -2.418 5.351 -34.218 1.00 85.94 206 ASP A N 1
ATOM 1625 C CA . ASP A 1 206 ? -1.495 4.451 -34.927 1.00 85.94 206 ASP A CA 1
ATOM 1626 C C . ASP A 1 206 ? -1.965 2.975 -34.970 1.00 85.94 206 ASP A C 1
ATOM 1628 O O . ASP A 1 206 ? -1.229 2.026 -34.696 1.00 85.94 206 ASP A O 1
ATOM 1632 N N . GLY A 1 207 ? -3.261 2.782 -35.242 1.00 84.19 207 GLY A N 1
ATOM 1633 C CA . GLY A 1 207 ? -3.896 1.464 -35.343 1.00 84.19 207 GLY A CA 1
ATOM 1634 C C . GLY A 1 207 ? -4.319 0.839 -34.010 1.00 84.19 207 GLY A C 1
ATOM 1635 O O . GLY A 1 207 ? -4.971 -0.202 -34.016 1.00 84.19 207 GLY A O 1
ATOM 1636 N N . LYS A 1 208 ? -4.021 1.471 -32.871 1.00 86.38 208 LYS A N 1
ATOM 1637 C CA . LYS A 1 208 ? -4.407 0.989 -31.534 1.00 86.38 208 LYS A CA 1
ATOM 1638 C C . LYS A 1 208 ? -5.842 1.349 -31.142 1.00 86.38 208 LYS A C 1
ATOM 1640 O O . LYS A 1 208 ? -6.394 0.769 -30.214 1.00 86.38 208 LYS A O 1
ATOM 1645 N N . GLY A 1 209 ? -6.467 2.277 -31.863 1.00 87.12 209 GLY A N 1
ATOM 1646 C CA . GLY A 1 209 ? -7.846 2.692 -31.624 1.00 87.12 209 GLY A CA 1
ATOM 1647 C C . GLY A 1 209 ? -8.025 3.627 -30.426 1.00 87.12 209 GLY A C 1
ATOM 1648 O O . GLY A 1 209 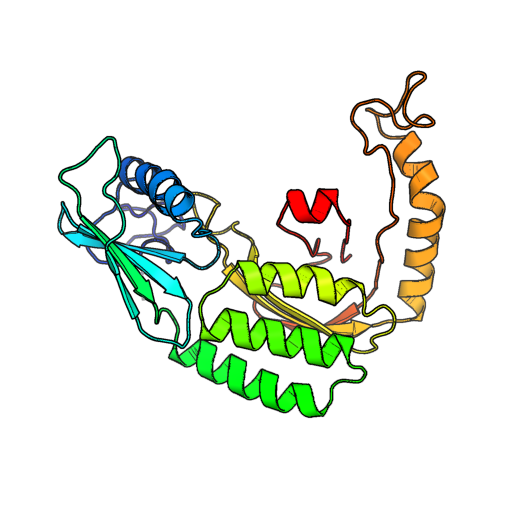? -7.080 3.996 -29.730 1.00 87.12 209 GLY A O 1
ATOM 1649 N N . ALA A 1 210 ? -9.271 4.059 -30.221 1.00 88.56 210 ALA A N 1
ATOM 1650 C CA . ALA A 1 210 ? -9.625 5.095 -29.246 1.00 88.56 210 ALA A CA 1
ATOM 1651 C C . ALA A 1 210 ? -9.630 4.611 -27.785 1.00 88.56 210 ALA A C 1
ATOM 1653 O O . ALA A 1 210 ? -9.622 5.430 -26.871 1.00 88.56 210 ALA A O 1
ATOM 1654 N N . PHE A 1 211 ? -9.666 3.294 -27.570 1.00 88.06 211 PHE A N 1
ATOM 1655 C CA . PHE A 1 211 ? -9.701 2.682 -26.238 1.00 88.06 211 PHE A CA 1
ATOM 1656 C C . PHE A 1 211 ? -8.313 2.320 -25.702 1.00 88.06 211 PHE A C 1
ATOM 1658 O O . PHE A 1 211 ? -8.198 1.889 -24.558 1.00 88.06 211 PHE A O 1
ATOM 1665 N N . GLU A 1 212 ? -7.270 2.505 -26.511 1.00 87.38 212 GLU A N 1
ATOM 1666 C CA . GLU A 1 212 ? -5.886 2.268 -26.122 1.00 87.38 212 GLU A CA 1
ATOM 1667 C C . GLU A 1 212 ? -5.172 3.588 -25.818 1.00 87.38 212 GLU A C 1
ATOM 1669 O O . GLU A 1 212 ? -5.533 4.647 -26.343 1.00 87.38 212 GLU A O 1
ATOM 1674 N N . LYS A 1 213 ? -4.130 3.543 -24.985 1.00 82.50 213 LYS A N 1
ATOM 1675 C CA . LYS A 1 213 ? -3.340 4.741 -24.671 1.00 82.50 213 LYS A CA 1
ATOM 1676 C C . LYS A 1 213 ? -2.657 5.310 -25.913 1.00 82.50 213 LYS A C 1
ATOM 1678 O O . LYS A 1 213 ? -2.112 4.563 -26.723 1.00 82.50 213 LYS A O 1
ATOM 1683 N N . ALA A 1 214 ? -2.645 6.641 -26.013 1.00 81.69 214 ALA A N 1
ATOM 1684 C CA . ALA A 1 214 ? -2.011 7.362 -27.118 1.00 81.69 214 ALA A CA 1
ATOM 1685 C C . ALA A 1 214 ? -0.488 7.149 -27.162 1.00 81.69 214 ALA A C 1
ATOM 1687 O O . ALA A 1 214 ? 0.090 6.871 -28.208 1.00 81.69 214 ALA A O 1
ATOM 1688 N N . LEU A 1 215 ? 0.157 7.247 -25.998 1.00 80.88 215 LEU A N 1
ATOM 1689 C CA . LEU A 1 215 ? 1.565 6.918 -25.822 1.00 80.88 215 LEU A CA 1
ATOM 1690 C C . LEU A 1 215 ? 1.663 5.529 -25.192 1.00 80.88 215 LEU A C 1
ATOM 1692 O O . LEU A 1 215 ? 1.205 5.316 -24.067 1.00 80.88 215 LEU A O 1
ATOM 1696 N N . PHE A 1 216 ? 2.248 4.585 -25.925 1.00 79.44 216 PHE A N 1
ATOM 1697 C CA . PHE A 1 216 ? 2.597 3.282 -25.377 1.00 79.44 216 PHE A CA 1
ATOM 1698 C C . PHE A 1 216 ? 4.038 3.327 -24.877 1.00 79.44 216 PHE A C 1
ATOM 1700 O O . PHE A 1 216 ? 4.970 3.407 -25.672 1.00 79.44 216 PHE A O 1
ATOM 1707 N N . GLU A 1 217 ? 4.206 3.275 -23.559 1.00 77.31 217 GLU A N 1
ATOM 1708 C CA . GLU A 1 217 ? 5.501 3.023 -22.938 1.00 77.31 217 GLU A CA 1
ATOM 1709 C C . GLU A 1 217 ? 5.599 1.523 -22.630 1.00 77.31 217 GLU A C 1
ATOM 1711 O O . GLU A 1 217 ? 4.813 1.028 -21.808 1.00 77.31 217 GLU A O 1
ATOM 1716 N N . PRO A 1 218 ? 6.502 0.779 -23.293 1.00 76.06 218 PRO A N 1
ATOM 1717 C CA . PRO A 1 218 ? 6.670 -0.638 -23.018 1.00 76.06 218 PRO A CA 1
ATOM 1718 C C . PRO A 1 218 ? 7.085 -0.864 -21.552 1.00 76.06 218 PRO A C 1
ATOM 1720 O O . PRO A 1 218 ? 7.977 -0.166 -21.056 1.00 76.06 218 PRO A O 1
ATOM 1723 N N . PRO A 1 219 ? 6.446 -1.816 -20.845 1.00 77.00 219 PRO A N 1
ATOM 1724 C CA . PRO A 1 219 ? 6.819 -2.166 -19.477 1.00 77.00 219 PRO A CA 1
ATOM 1725 C C . PRO A 1 219 ? 8.194 -2.848 -19.445 1.00 77.00 219 PRO A C 1
ATOM 1727 O O . PRO A 1 219 ? 8.594 -3.473 -20.425 1.00 77.00 219 PRO A O 1
ATOM 1730 N N . SER A 1 220 ? 8.884 -2.828 -18.301 1.00 78.31 220 SER A N 1
ATOM 1731 C CA . SER A 1 220 ? 9.916 -3.841 -18.045 1.00 78.31 220 SER A CA 1
ATOM 1732 C C . SER A 1 220 ? 9.237 -5.147 -17.634 1.00 78.31 220 SER A C 1
ATOM 1734 O O . SER A 1 220 ? 8.282 -5.142 -16.852 1.00 78.31 220 SER A O 1
ATOM 1736 N N . LEU A 1 221 ? 9.709 -6.262 -18.192 1.00 83.00 221 LEU A N 1
ATOM 1737 C CA . LEU A 1 221 ? 9.322 -7.608 -17.782 1.00 83.00 221 LEU A CA 1
ATOM 1738 C C . LEU A 1 221 ? 10.571 -8.319 -17.285 1.00 83.00 221 LEU A C 1
ATOM 1740 O O . LEU A 1 221 ? 11.531 -8.480 -18.035 1.00 83.00 221 LEU A O 1
ATOM 1744 N N . THR A 1 222 ? 10.534 -8.769 -16.039 1.00 82.56 222 THR A N 1
ATOM 1745 C CA . THR A 1 222 ? 11.666 -9.435 -15.403 1.00 82.56 222 THR A CA 1
ATOM 1746 C C . THR A 1 222 ? 11.227 -10.791 -14.885 1.00 82.56 222 THR A C 1
ATOM 1748 O O . THR A 1 222 ? 10.268 -10.882 -14.122 1.00 82.56 222 THR A O 1
ATOM 1751 N N . SER A 1 223 ? 11.949 -11.841 -15.277 1.00 86.44 223 SER A N 1
ATOM 1752 C CA . SER A 1 223 ? 11.769 -13.166 -14.689 1.00 86.44 223 SER A CA 1
ATOM 1753 C C . SER A 1 223 ? 12.541 -13.218 -13.381 1.00 86.44 223 SER A C 1
ATOM 1755 O O . SER A 1 223 ? 13.716 -12.838 -13.337 1.00 86.44 223 SER A O 1
ATOM 1757 N N . THR A 1 224 ? 11.890 -13.658 -12.307 1.00 87.06 224 THR A N 1
ATOM 1758 C CA . THR A 1 224 ? 12.502 -13.684 -10.979 1.00 87.06 224 THR A CA 1
ATOM 1759 C C . THR A 1 224 ? 12.238 -14.988 -10.241 1.00 87.06 224 THR A C 1
ATOM 1761 O O . THR A 1 224 ? 11.194 -15.624 -10.377 1.00 87.06 224 THR A O 1
ATOM 1764 N N . HIS A 1 225 ? 13.191 -15.365 -9.398 1.00 87.81 225 HIS A N 1
ATOM 1765 C CA . HIS A 1 225 ? 13.077 -16.462 -8.456 1.00 87.81 225 HIS A CA 1
ATOM 1766 C C . HIS A 1 225 ? 12.860 -15.890 -7.058 1.00 87.81 225 HIS A C 1
ATOM 1768 O O . HIS A 1 225 ? 13.774 -15.322 -6.458 1.00 87.81 225 HIS A O 1
ATOM 1774 N N . ALA A 1 226 ? 11.642 -16.033 -6.535 1.00 87.44 226 ALA A N 1
ATOM 1775 C CA . ALA A 1 226 ? 11.315 -15.577 -5.189 1.00 87.44 226 ALA A CA 1
ATOM 1776 C C . ALA A 1 226 ? 12.132 -16.349 -4.140 1.00 87.44 226 ALA A C 1
ATOM 1778 O O . ALA A 1 226 ? 11.999 -17.570 -4.016 1.00 87.44 226 ALA A O 1
ATOM 1779 N N . LEU A 1 227 ? 12.939 -15.626 -3.363 1.00 88.69 227 LEU A N 1
ATOM 1780 C CA . LEU A 1 227 ? 13.666 -16.169 -2.215 1.00 88.69 227 LEU A CA 1
ATOM 1781 C C . LEU A 1 227 ? 12.729 -16.330 -1.023 1.00 88.69 227 LEU A C 1
ATOM 1783 O O . LEU A 1 227 ? 12.686 -17.374 -0.375 1.00 88.69 227 LEU A O 1
ATOM 1787 N N . THR A 1 228 ? 11.960 -15.280 -0.753 1.00 89.56 228 THR A N 1
ATOM 1788 C CA . THR A 1 228 ? 10.982 -15.232 0.326 1.00 89.56 228 THR A CA 1
ATOM 1789 C C . THR A 1 228 ? 9.805 -14.361 -0.081 1.00 89.56 228 THR A C 1
ATOM 1791 O O . THR A 1 228 ? 9.929 -13.459 -0.913 1.00 89.56 228 THR A O 1
ATOM 1794 N N . GLY A 1 229 ? 8.648 -14.644 0.502 1.00 83.75 229 GLY A N 1
ATOM 1795 C CA . GLY A 1 229 ? 7.454 -13.850 0.299 1.00 83.75 229 GLY A CA 1
ATOM 1796 C C . GLY A 1 229 ? 6.410 -14.138 1.363 1.00 83.75 229 GLY A C 1
ATOM 1797 O O . GLY A 1 229 ? 6.227 -15.284 1.781 1.00 83.75 229 GLY A O 1
ATOM 1798 N N . VAL A 1 230 ? 5.713 -13.093 1.788 1.00 73.88 230 VAL A N 1
ATOM 1799 C CA . VAL A 1 230 ? 4.519 -13.218 2.620 1.00 73.88 230 VAL A CA 1
ATOM 1800 C C . VAL A 1 230 ? 3.328 -13.384 1.668 1.00 73.88 230 VAL A C 1
ATOM 1802 O O . VAL A 1 230 ? 3.136 -12.537 0.796 1.00 73.88 230 VAL A O 1
ATOM 1805 N N . ARG A 1 231 ? 2.558 -14.481 1.839 1.00 63.91 231 ARG A N 1
ATOM 1806 C CA . ARG A 1 231 ? 1.415 -14.995 1.024 1.00 63.91 231 ARG A CA 1
ATOM 1807 C C . ARG A 1 231 ? 1.768 -16.111 0.012 1.00 63.91 231 ARG A C 1
ATOM 1809 O O . ARG A 1 231 ? 2.928 -16.423 -0.238 1.00 63.91 231 ARG A O 1
ATOM 1816 N N . ARG A 1 232 ? 0.735 -16.782 -0.538 1.00 48.56 232 ARG A N 1
ATOM 1817 C CA . ARG A 1 232 ? 0.872 -17.826 -1.579 1.00 48.56 232 ARG A CA 1
ATOM 1818 C C . ARG A 1 232 ? 1.625 -17.249 -2.781 1.00 48.56 232 ARG A C 1
ATOM 1820 O O . ARG A 1 232 ? 1.230 -16.207 -3.290 1.00 48.56 232 ARG A O 1
ATOM 1827 N N . ARG A 1 233 ? 2.657 -17.966 -3.241 1.00 53.31 233 ARG A N 1
ATOM 1828 C CA . ARG A 1 233 ? 3.453 -17.613 -4.426 1.00 53.31 233 ARG A CA 1
ATOM 1829 C C . ARG A 1 233 ? 2.533 -17.354 -5.621 1.00 53.31 233 ARG A C 1
ATOM 1831 O O . ARG A 1 233 ? 1.765 -18.236 -6.012 1.00 53.31 233 ARG A O 1
ATOM 1838 N N . PHE A 1 234 ? 2.616 -16.151 -6.173 1.00 51.97 234 PHE A N 1
ATOM 1839 C CA . PHE A 1 234 ? 1.977 -15.807 -7.435 1.00 51.97 234 PHE A CA 1
ATOM 1840 C C . PHE A 1 234 ? 2.813 -16.337 -8.602 1.00 51.97 234 PHE A C 1
ATOM 1842 O O . PHE A 1 234 ? 4.028 -16.467 -8.486 1.00 51.97 234 PHE A O 1
ATOM 1849 N N . LYS A 1 235 ? 2.151 -16.647 -9.720 1.00 43.03 235 LYS A N 1
ATOM 1850 C CA . LYS A 1 235 ? 2.790 -16.998 -11.003 1.00 43.03 235 LYS A CA 1
ATOM 1851 C C . LYS A 1 235 ? 2.953 -15.762 -11.914 1.00 43.03 235 LYS A C 1
ATOM 1853 O O . LYS A 1 235 ? 2.868 -15.912 -13.123 1.00 43.03 235 LYS A O 1
ATOM 1858 N N . GLY A 1 236 ? 2.955 -14.570 -11.311 1.00 47.28 236 GLY A N 1
ATOM 1859 C CA . GLY A 1 236 ? 2.875 -13.266 -11.972 1.00 47.28 236 GLY A CA 1
ATOM 1860 C C . GLY A 1 236 ? 2.092 -12.250 -11.135 1.00 47.28 236 GLY A C 1
ATOM 1861 O O . GLY A 1 236 ? 1.102 -12.595 -10.489 1.00 47.28 236 GLY A O 1
ATOM 1862 N N . VAL A 1 237 ? 2.545 -11.002 -11.109 1.00 52.06 237 VAL A N 1
ATOM 1863 C CA . VAL A 1 237 ? 2.028 -9.868 -10.315 1.00 52.06 237 VAL A CA 1
ATOM 1864 C C . VAL A 1 237 ? 2.044 -8.634 -11.212 1.00 52.06 237 VAL A C 1
ATOM 1866 O O . VAL A 1 237 ? 2.945 -8.495 -11.995 1.00 52.06 237 VAL A O 1
ATOM 1869 N N . CYS A 1 238 ? 1.121 -7.683 -11.154 1.00 52.81 238 CYS A N 1
ATOM 1870 C CA . CYS A 1 238 ? 1.270 -6.419 -11.900 1.00 52.81 238 CYS A CA 1
ATOM 1871 C C . CYS A 1 238 ? 1.516 -5.309 -10.885 1.00 52.81 238 CYS A C 1
ATOM 1873 O O . CYS A 1 238 ? 0.641 -5.040 -10.072 1.00 52.81 238 CYS A O 1
ATOM 1875 N N . GLY A 1 239 ? 2.724 -4.733 -10.867 1.00 47.59 239 GLY A N 1
ATOM 1876 C CA . GLY A 1 239 ? 3.270 -4.000 -9.713 1.00 47.59 239 GLY A CA 1
ATOM 1877 C C . GLY A 1 239 ? 2.609 -2.656 -9.394 1.00 47.59 239 GLY A C 1
ATOM 1878 O O . GLY A 1 239 ? 3.030 -1.983 -8.466 1.00 47.59 239 GLY A O 1
ATOM 1879 N N . LEU A 1 240 ? 1.586 -2.237 -10.141 1.00 48.25 240 LEU A N 1
ATOM 1880 C CA . LEU A 1 240 ? 0.923 -0.952 -9.937 1.00 48.25 240 LEU A CA 1
ATOM 1881 C C . LEU A 1 240 ? -0.585 -1.150 -9.773 1.00 48.25 240 LEU A C 1
ATOM 1883 O O . LEU A 1 240 ? -1.311 -1.329 -10.750 1.00 48.25 240 LEU A O 1
ATOM 1887 N N . GLY A 1 241 ? -1.069 -1.086 -8.530 1.00 40.47 241 GLY A N 1
ATOM 1888 C CA . GLY A 1 241 ? -2.499 -1.083 -8.201 1.00 40.47 241 GLY A CA 1
ATOM 1889 C C . GLY A 1 241 ? -3.206 0.216 -8.612 1.00 40.47 241 GLY A C 1
ATOM 1890 O O . GLY A 1 241 ? -4.358 0.185 -9.052 1.00 40.47 241 GLY A O 1
ATOM 1891 N N . ASP A 1 242 ? -2.497 1.345 -8.588 1.00 45.88 242 ASP A N 1
ATOM 1892 C CA . ASP A 1 242 ? -3.039 2.669 -8.902 1.00 45.88 242 ASP A CA 1
ATOM 1893 C C . ASP A 1 242 ? -3.212 2.868 -10.419 1.00 45.88 242 ASP A C 1
ATOM 1895 O O . ASP A 1 242 ? -2.270 2.736 -11.205 1.00 45.88 242 ASP A O 1
ATOM 1899 N N . ARG A 1 243 ? -4.438 3.192 -10.855 1.00 46.38 243 ARG A N 1
ATOM 1900 C CA . ARG A 1 243 ? -4.730 3.473 -12.269 1.00 46.38 243 ARG A CA 1
ATOM 1901 C C . ARG A 1 243 ? -4.080 4.766 -12.750 1.00 46.38 243 ARG A C 1
ATOM 1903 O O . ARG A 1 243 ? -3.714 4.819 -13.916 1.00 46.38 243 ARG A O 1
ATOM 1910 N N . SER A 1 244 ? -3.919 5.775 -11.898 1.00 41.28 244 SER A N 1
ATOM 1911 C CA . SER A 1 244 ? -3.266 7.043 -12.247 1.00 41.28 244 SER A CA 1
ATOM 1912 C C . SER A 1 244 ? -1.768 6.847 -12.500 1.00 41.28 244 SER A C 1
ATOM 1914 O O . SER A 1 244 ? -1.235 7.352 -13.489 1.00 41.28 244 SER A O 1
ATOM 1916 N N . LEU A 1 245 ? -1.119 5.996 -11.697 1.00 41.28 245 LEU A N 1
ATOM 1917 C CA . LEU A 1 245 ? 0.262 5.576 -11.928 1.00 41.28 245 LEU A CA 1
ATOM 1918 C C . LEU A 1 245 ? 0.370 4.613 -13.103 1.00 41.28 245 LEU A C 1
ATOM 1920 O O . LEU A 1 245 ? 1.314 4.741 -13.871 1.00 41.28 245 LEU A O 1
ATOM 1924 N N . ARG A 1 246 ? -0.617 3.730 -13.327 1.00 44.72 246 ARG A N 1
ATOM 1925 C CA . ARG A 1 246 ? -0.680 2.937 -14.563 1.00 44.72 246 ARG A CA 1
ATOM 1926 C C . ARG A 1 246 ? -0.804 3.828 -15.785 1.00 44.72 246 ARG A C 1
ATOM 1928 O O . ARG A 1 246 ? -0.144 3.550 -16.774 1.00 44.72 246 ARG A O 1
ATOM 1935 N N . VAL A 1 247 ? -1.618 4.888 -15.757 1.00 32.47 247 VAL A N 1
ATOM 1936 C CA . VAL A 1 247 ? -1.731 5.880 -16.845 1.00 32.47 247 VAL A CA 1
ATOM 1937 C C . VAL A 1 247 ? -0.379 6.539 -17.131 1.00 32.47 247 VAL A C 1
ATOM 1939 O O . VAL A 1 247 ? -0.118 6.833 -18.293 1.00 32.47 247 VAL A O 1
ATOM 1942 N N . GLN A 1 248 ? 0.499 6.660 -16.130 1.00 26.55 248 GLN A N 1
ATOM 1943 C CA . GLN A 1 248 ? 1.852 7.183 -16.307 1.00 26.55 248 GLN A CA 1
ATOM 1944 C C . GLN A 1 248 ? 2.913 6.124 -16.658 1.00 26.55 248 GLN A C 1
ATOM 1946 O O . GLN A 1 248 ? 3.756 6.452 -17.479 1.00 26.55 248 GLN A O 1
ATOM 1951 N N . ARG A 1 249 ? 2.887 4.885 -16.133 1.00 33.59 249 ARG A N 1
ATOM 1952 C CA . ARG A 1 249 ? 3.785 3.765 -16.509 1.00 33.59 249 ARG A CA 1
ATOM 1953 C C . ARG A 1 249 ? 3.162 2.391 -16.213 1.00 33.59 249 ARG A C 1
ATOM 1955 O O . ARG A 1 249 ? 2.577 2.185 -15.158 1.00 33.59 249 ARG A O 1
ATOM 1962 N N . ASN A 1 250 ? 3.290 1.433 -17.133 1.00 32.09 250 ASN A N 1
ATOM 1963 C CA . ASN A 1 250 ? 2.783 0.058 -16.994 1.00 32.09 250 ASN A CA 1
ATOM 1964 C C . ASN A 1 250 ? 3.906 -0.873 -16.486 1.00 32.09 250 ASN A C 1
ATOM 1966 O O . ASN A 1 250 ? 4.993 -0.810 -17.045 1.00 32.09 250 ASN A O 1
ATOM 1970 N N . PHE A 1 251 ? 3.658 -1.773 -15.521 1.00 35.56 251 PHE A N 1
ATOM 1971 C CA . PHE A 1 251 ? 4.600 -2.861 -15.174 1.00 35.56 251 PHE A CA 1
ATOM 1972 C C . PHE A 1 251 ? 3.877 -4.140 -14.762 1.00 35.56 251 PHE A C 1
ATOM 1974 O O . PHE A 1 251 ? 3.039 -4.106 -13.864 1.00 35.56 251 PHE A O 1
ATOM 1981 N N . ALA A 1 252 ? 4.251 -5.263 -15.376 1.00 29.86 252 ALA A N 1
ATOM 1982 C CA . ALA A 1 252 ? 3.792 -6.604 -15.033 1.00 29.86 252 ALA A CA 1
ATOM 1983 C C . ALA A 1 252 ? 4.987 -7.510 -14.690 1.00 29.86 252 ALA A C 1
ATOM 1985 O O . ALA A 1 252 ? 5.898 -7.685 -15.477 1.00 29.86 252 ALA A O 1
ATOM 1986 N N . TRP A 1 253 ? 4.980 -8.099 -13.510 1.00 32.47 253 TRP A N 1
ATOM 1987 C CA . TRP A 1 253 ? 5.652 -9.347 -13.173 1.00 32.47 253 TRP A CA 1
ATOM 1988 C C . TRP A 1 253 ? 4.882 -10.529 -13.788 1.00 32.47 253 TRP A C 1
ATOM 1990 O O . TRP A 1 253 ? 3.659 -10.637 -13.654 1.00 32.47 253 TRP A O 1
ATOM 2000 N N . ILE A 1 254 ? 5.591 -11.450 -14.427 1.00 29.58 254 ILE A N 1
ATOM 2001 C CA . ILE A 1 254 ? 5.089 -12.784 -14.781 1.00 29.58 254 ILE A CA 1
ATOM 2002 C C . ILE A 1 254 ? 5.977 -13.778 -14.044 1.00 29.58 254 ILE A C 1
ATOM 2004 O O . ILE A 1 254 ? 7.210 -13.610 -14.134 1.00 29.58 254 ILE A O 1
#

InterPro domains:
  IPR039461 Peptidase family M49 [PF03571] (8-228)
  IPR039461 Peptidase family M49 [PTHR23422] (8-225)

Organism: NCBI:txid682080

Foldseek 3Di:
DPDQDCPEDAQDDRPHDAPLEDDDDHDDPVNVVQVVVQCVVVVHAQAQWGWYAPDPQEIEIEFQALDWDKDWTQDRPVCNSHTYMYTYHVCNVVLVVVLVVLVVVLVVDPDVLSVQLSVLSSVCNHPSDVVSVVVSVVSQQVPQDDQKDKDWDFAFQPSHNVGRYGDTKIWIWGFDPVVQVVVVVCLVCVVVVLLVDPQFADPPLVRNHDPDQNDDDRARETATGTPDMDDDDDPKDWRDPDVVVVSVPTYIYD

Secondary structure (DSSP, 8-state):
-PPPSP-EESSSSSSEE-TTS-SSS---HHHHTTHHHHHHTTT--GGGEEEEEEETTEEEEEEE-SS-EEEEEPPPTT-TT-EEEEEEEETHHHHHHHHHHHHHHHTT-SSHHHHHHHHHHHHHHHH--HHHHHHHHHHGGG--S-SEEEEEEEEE-TTSTTS-SPEEEEEEEEE-HHHHHHHHHHHHTHHHHHTTSTT--SSSGGGT-TTS-SS--PPP---EEEEEEESSPPS-EES---HHHHHH---EE-

pLDDT: mean 86.12, std 15.53, range [26.55, 98.5]

=== Feature glossary ===
Key to the feature types in this record:

— What the protein is —

Primary structure: the covalent order of the twenty standard amino acids along the backbone. Two proteins with the same sequence will (almost always) fold to the same structure; two with 30% identity often share a fold but not the details.

Database cross-references. InterPro integrates a dozen domain/family signature databases into unified entries with residue-range hits. GO terms attach function/process/location labels with evidence codes. CATH codes position the fold in a four-level structural taxonomy. Organism is the NCBI-taxonomy species name.

— Where its atoms are —

The mmCIF block holds the 3D Cartesian coordinates of each backbone atom (N, Cα, C, O) in ångströms. mmCIF is the PDB's canonical archive format — a tagged-loop text representation of the atomic model.

Six rendered views show the 3D structure from the faces of a cube — i.e. along ±x, ±y, ±z. Rendering representation is drawn randomly per protein from cartoon (secondary-structure ribbons), sticks (backbone bonds), or molecular surface; coloring is either N→C rainbow (blue at the N-terminus through red at the C-terminus) or one color per chain.

— Local backbone conformation —

DSSP 8-state secondary structure assigns each residue one of H (α-helix), G (3₁₀-helix), I (π-helix), E (extended β-strand), B (isolated β-bridge), T (hydrogen-bonded turn), S (bend), or '-' (coil). The assignment is computed from backbone hydrogen-bond geometry via the Kabsch–Sander algorithm.

P-SEA three-state annotation labels each residue as helix, strand, or coil based purely on the geometry of the Cα trace. It serves as a fallback when the full backbone (and thus DSSP) is unavailable.

The φ/ψ torsion pair specifies the backbone conformation at each residue. φ rotates about the N–Cα bond, ψ about the Cα–C bond. Steric clashes forbid most of the (φ, ψ) plane — the allowed regions (α-helix basin, β-sheet basin, left-handed helix) are the Ramachandran-allowed regions.

— Global shape and packing —

The geometric summary reports three shape descriptors. Rg (radius of gyration) measures how spread out the Cα atoms are about their centre of mass; compact globular proteins have small Rg, elongated or unfolded ones large. Cα contacts (<8 Å, |i−j|>4) count long-range residue pairs in spatial proximity — high for tightly packed folds, near zero for rods or random coil. The bounding-box extents give the protein's footprint along x, y, z in Å.

Accessible surface area quantifies burial. A residue with SASA near zero is packed into the hydrophobic core; one with SASA >100 Å² sits on the surface. Computed here via the Shrake–Rupley numerical algorithm with a 1.4 Å probe.

Plot images: a contact map (which residues are close in 3D, as an N×N binary image), a Ramachandran scatter (backbone torsion angles, revealing secondary-structure composition at a glance), and — for AlphaFold structures — a PAE heatmap (pairwise prediction confidence).

— Structural neighborhood —

The Foldseek 3Di string encodes local tertiary geometry as a 20-letter alphabet — one character per residue — derived from the relative positions of nearby Cα atoms. Unlike the amino-acid sequence, 3Di is a direct function of the 3D structure, so two proteins with the same fold have similar 3Di strings even at low sequence identity.

Nearest PDB neighbors are the top structural matches found by Foldseek when searching this structure against the entire Protein Data Bank. Each hit reports a TM-score (0 to 1; >0.5 almost always implies the same fold) and an E-value. These are *structural* homologs — they may share no detectable sequence similarity.

— Confidence and disorder —

For AlphaFold models, the B-factor field carries pLDDT — the model's own estimate of local accuracy on a 0–100 scale. Regions with pLDDT<50 should be treated as essentially unmodeled; they often correspond to intrinsically disordered segments.

B-factor (Debye–Waller factor) reflects atomic displacement in the crystal lattice. It is an experimental observable (units Å²), not a prediction; low values mean the atom is pinned down, high values mean it moves or is heterogeneous across the crystal.

Predicted aligned error is AlphaFold's pairwise confidence. Unlike pLDDT (per-residue), PAE is per-residue-pair and captures whether two parts of the structure are correctly placed relative to each other. Units are ångströms of expected positional error.